Protein AF-A0A8K0R605-F1 (afdb_monomer)

Radius of gyration: 20.71 Å; Cα contacts (8 Å, |Δi|>4): 238; chains: 1; bounding box: 46×53×64 Å

Sequence (277 aa):
MHSSQLKALRRLRIPSRRRRLRQALEADDASLTWTNADVQKLMRDFNKIFLFGAIMKTEFYWSTEMDTVHRDSSPLSDSSSDGSQSSCASVMLACSGISRRSTRGDFHRIDMRPSEVSTDFAVGEGEQLGIARAKDRLGTILHEMIHCFIRQHVCRECDVRTMPDGIIMQQGRGFQMIAMASEDISKELLGLKVHVGRIVGIYADLGMRTDRHAGPSVHDMEMYGFLDPLENRPAWRRDGILGNHSFLERIESEEPEDVSMIDDDSEVDDDQWEDIC

Solvent-accessible surface area (backbone atoms only — not comparable to full-atom values): 16752 Å² total; per-residue (Å²): 132,57,71,68,30,54,52,34,50,55,56,52,60,37,66,69,52,42,49,52,52,46,55,29,40,29,38,76,44,23,58,83,68,39,51,48,68,54,47,41,52,49,49,54,35,45,29,25,63,77,49,73,49,67,68,84,49,71,47,54,37,62,47,83,66,84,67,71,72,78,73,78,72,67,85,74,76,91,73,94,74,83,96,70,84,61,72,72,56,55,56,53,51,63,59,70,68,22,65,60,83,52,85,81,61,91,45,45,45,37,46,41,63,42,62,72,64,73,77,83,64,70,73,52,95,87,56,55,68,37,59,55,36,29,28,43,55,52,9,51,52,51,37,54,49,50,50,52,39,49,70,73,69,53,52,79,90,71,52,62,47,51,45,99,84,62,53,58,69,82,54,50,72,72,47,45,55,53,41,53,54,46,28,55,49,32,29,74,63,70,71,42,78,36,58,50,50,60,69,61,36,52,52,49,59,61,70,70,47,84,56,92,79,70,69,78,50,72,67,50,38,45,74,72,49,74,67,44,56,92,88,62,49,55,65,48,64,72,53,34,86,58,47,43,70,62,55,63,49,45,62,63,66,53,64,75,74,82,65,88,76,70,88,56,86,62,75,71,68,83,70,78,63,82,82,77,128

Secondary structure (DSSP, 8-state):
--HHHHHHHHHHH-HHHHHHHHHHHHSSSGGGT--HHHHHHHHHHHHHHHHTT---SEEEEE------------------------THHHHHHHHHTS-----SSSPEEEEE-SS---TTS---TT--HHHHHHHHHHHHHHHHHHHHHHHHHS-SSS-----TT-----S-HHHHHHHHHHHHHHHHHHS-----SHHHHHHHHHHS-S-TT-PPPHHHHHHTTSSS-TTT--HHHHS-TT--HHHHHHHHHS-----TT----S---TTTTTT--

pLDDT: mean 71.54, std 19.57, range [30.97, 96.31]

Mean predicted aligned error: 11.43 Å

Structure (mmCIF, N/CA/C/O backbone):
data_AF-A0A8K0R605-F1
#
_entry.id   AF-A0A8K0R605-F1
#
loop_
_atom_site.group_PDB
_atom_site.id
_atom_site.type_symbol
_atom_site.label_atom_id
_atom_site.label_alt_id
_atom_site.label_comp_id
_atom_site.label_asym_id
_atom_site.label_entity_id
_atom_site.label_seq_id
_atom_site.pdbx_PDB_ins_code
_atom_site.Cartn_x
_atom_site.Cartn_y
_atom_site.Cartn_z
_atom_site.occupancy
_atom_site.B_iso_or_equiv
_atom_site.auth_seq_id
_atom_site.auth_comp_id
_atom_site.auth_asym_id
_atom_site.auth_atom_id
_atom_site.pdbx_PDB_model_num
ATOM 1 N N . MET A 1 1 ? 12.409 -16.210 9.080 1.00 74.31 1 MET A N 1
ATOM 2 C CA . MET A 1 1 ? 11.849 -14.842 9.009 1.00 74.31 1 MET A CA 1
ATOM 3 C C . MET A 1 1 ? 12.555 -13.988 10.049 1.00 74.31 1 MET A C 1
ATOM 5 O O . MET A 1 1 ? 12.839 -14.514 11.119 1.00 74.31 1 MET A O 1
ATOM 9 N N . HIS A 1 2 ? 12.902 -12.734 9.750 1.00 90.25 2 HIS A N 1
ATOM 10 C CA . HIS A 1 2 ? 13.647 -11.910 10.711 1.00 90.25 2 HIS A CA 1
ATOM 11 C C . HIS A 1 2 ? 12.759 -11.548 11.918 1.00 90.25 2 HIS A C 1
ATOM 13 O O . HIS A 1 2 ? 11.547 -11.366 11.769 1.00 90.25 2 HIS A O 1
ATOM 19 N N . SER A 1 3 ? 13.341 -11.423 13.116 1.00 90.69 3 SER A N 1
ATOM 20 C CA . SER A 1 3 ? 12.593 -11.154 14.360 1.00 90.69 3 SER A CA 1
ATOM 21 C C . SER A 1 3 ? 11.752 -9.872 14.275 1.00 90.69 3 SER A C 1
ATOM 23 O O . SER A 1 3 ? 10.624 -9.818 14.767 1.00 90.69 3 SER A O 1
ATOM 25 N N . SER A 1 4 ? 12.252 -8.849 13.577 1.00 91.50 4 SER A N 1
ATOM 26 C CA . SER A 1 4 ? 11.527 -7.597 13.327 1.00 91.50 4 SER A CA 1
ATOM 27 C C . SER A 1 4 ? 10.271 -7.780 12.462 1.00 91.50 4 SER A C 1
ATOM 29 O O . SER A 1 4 ? 9.269 -7.107 12.712 1.00 91.50 4 SER A O 1
ATOM 31 N N . GLN A 1 5 ? 10.297 -8.698 11.489 1.00 92.19 5 GLN A N 1
ATOM 32 C CA . GLN A 1 5 ? 9.150 -9.016 10.632 1.00 92.19 5 GLN A CA 1
ATOM 33 C C . GLN A 1 5 ? 8.089 -9.794 11.411 1.00 92.19 5 GLN A C 1
ATOM 35 O O . GLN A 1 5 ? 6.916 -9.445 11.343 1.00 92.19 5 GLN A O 1
ATOM 40 N N . LEU A 1 6 ? 8.503 -10.781 12.219 1.00 90.00 6 LEU A N 1
ATOM 41 C CA . LEU A 1 6 ? 7.614 -11.503 13.141 1.00 90.00 6 LEU A CA 1
ATOM 42 C C . LEU A 1 6 ? 6.882 -10.537 14.077 1.00 90.00 6 LEU A C 1
ATOM 44 O O . LEU A 1 6 ? 5.662 -10.609 14.205 1.00 90.00 6 LEU A O 1
ATOM 48 N N . LYS A 1 7 ? 7.607 -9.589 14.684 1.00 92.56 7 LYS A N 1
ATOM 49 C CA . LYS A 1 7 ? 7.011 -8.557 15.545 1.00 92.56 7 LYS A CA 1
ATOM 50 C C . LYS A 1 7 ? 6.001 -7.689 14.784 1.00 92.56 7 LYS A C 1
ATOM 52 O O . LYS A 1 7 ? 4.915 -7.439 15.302 1.00 92.56 7 LYS A O 1
ATOM 57 N N . ALA A 1 8 ? 6.328 -7.247 13.567 1.00 92.75 8 ALA A N 1
ATOM 58 C CA . ALA A 1 8 ? 5.416 -6.453 12.738 1.00 92.75 8 ALA A CA 1
ATOM 59 C C . ALA A 1 8 ? 4.151 -7.239 12.346 1.00 92.75 8 ALA A C 1
ATOM 61 O O . ALA A 1 8 ? 3.042 -6.723 12.495 1.00 92.75 8 ALA A O 1
ATOM 62 N N . LEU A 1 9 ? 4.299 -8.502 11.932 1.00 92.31 9 LEU A N 1
ATOM 63 C CA . LEU A 1 9 ? 3.174 -9.388 11.626 1.00 92.31 9 LEU A CA 1
ATOM 64 C C . LEU A 1 9 ? 2.284 -9.602 12.847 1.00 92.31 9 LEU A C 1
ATOM 66 O O . LEU A 1 9 ? 1.079 -9.395 12.752 1.00 92.31 9 LEU A O 1
ATOM 70 N N . ARG A 1 10 ? 2.856 -9.956 14.005 1.00 90.81 10 ARG A N 1
ATOM 71 C CA . ARG A 1 10 ? 2.089 -10.152 15.247 1.00 90.81 10 ARG A CA 1
ATOM 72 C C . ARG A 1 10 ? 1.268 -8.910 15.584 1.00 90.81 10 ARG A C 1
ATOM 74 O O . ARG A 1 10 ? 0.067 -9.029 15.797 1.00 90.81 10 ARG A O 1
ATOM 81 N N . ARG A 1 11 ? 1.874 -7.716 15.520 1.00 90.94 11 ARG A N 1
ATOM 82 C CA . ARG A 1 11 ? 1.172 -6.439 15.737 1.00 90.94 11 ARG A CA 1
ATOM 83 C C . ARG A 1 11 ? 0.002 -6.236 14.777 1.00 90.94 11 ARG A C 1
ATOM 85 O O . ARG A 1 11 ? -1.078 -5.853 15.218 1.00 90.94 11 ARG A O 1
ATOM 92 N N . LEU A 1 12 ? 0.198 -6.493 13.484 1.00 90.38 12 LEU A N 1
ATOM 93 C CA . LEU A 1 12 ? -0.860 -6.348 12.481 1.00 90.38 12 LEU A CA 1
ATOM 94 C C . LEU A 1 12 ? -1.918 -7.449 12.538 1.00 90.38 12 LEU A C 1
ATOM 96 O O . LEU A 1 12 ? -2.993 -7.253 11.987 1.00 90.38 12 LEU A O 1
ATOM 100 N N . ARG A 1 13 ? -1.670 -8.570 13.221 1.00 89.12 13 ARG A N 1
ATOM 101 C CA . ARG A 1 13 ? -2.669 -9.628 13.430 1.00 89.12 13 ARG A CA 1
ATOM 102 C C . ARG A 1 13 ? -3.594 -9.369 14.618 1.00 89.12 13 ARG A C 1
ATOM 104 O O . ARG A 1 13 ? -4.671 -9.959 14.652 1.00 89.12 13 ARG A O 1
ATOM 111 N N . ILE A 1 14 ? -3.233 -8.472 15.541 1.00 90.25 14 ILE A N 1
ATOM 112 C CA . ILE A 1 14 ? -4.072 -8.126 16.699 1.00 90.25 14 ILE A CA 1
ATOM 113 C C . ILE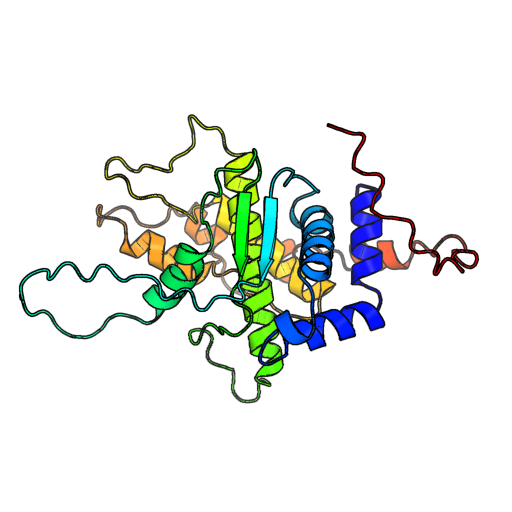 A 1 14 ? -5.449 -7.630 16.203 1.00 90.25 14 ILE A C 1
ATOM 115 O O . ILE A 1 14 ? -5.509 -6.607 15.508 1.00 90.25 14 ILE A O 1
ATOM 119 N N . PRO A 1 15 ? -6.569 -8.297 16.558 1.00 90.12 15 PRO A N 1
ATOM 120 C CA . PRO A 1 15 ? -7.887 -7.974 16.007 1.00 90.12 15 PRO A CA 1
ATOM 121 C C . PRO A 1 15 ? -8.336 -6.527 16.246 1.00 90.12 15 PRO A C 1
ATOM 123 O O . PRO A 1 15 ? -8.897 -5.900 15.346 1.00 90.12 15 PRO A O 1
ATOM 126 N N . SER A 1 16 ? -8.063 -5.971 17.431 1.00 90.56 16 SER A N 1
ATOM 127 C CA . SER A 1 16 ? -8.391 -4.578 17.765 1.00 90.56 16 SER A CA 1
ATOM 128 C C . SER A 1 16 ? -7.629 -3.589 16.880 1.00 90.56 16 SER A C 1
ATOM 130 O O . SER A 1 16 ? -8.221 -2.647 16.351 1.00 90.56 16 SER A O 1
ATOM 132 N N . ARG A 1 17 ? -6.340 -3.843 16.633 1.00 90.62 17 ARG A N 1
ATOM 133 C CA . ARG A 1 17 ? -5.507 -3.008 15.764 1.00 90.62 17 ARG A CA 1
ATOM 134 C C . ARG A 1 17 ? -5.931 -3.098 14.302 1.00 90.62 17 ARG A C 1
ATOM 136 O O . ARG A 1 17 ? -6.026 -2.063 13.650 1.00 90.62 17 ARG A O 1
ATOM 143 N N . ARG A 1 18 ? -6.264 -4.296 13.803 1.00 91.19 18 ARG A N 1
ATOM 144 C CA . ARG A 1 18 ? -6.840 -4.472 12.455 1.00 91.19 18 ARG A CA 1
ATOM 145 C C . ARG A 1 18 ? -8.141 -3.708 12.290 1.00 91.19 18 ARG A C 1
ATOM 147 O O . ARG A 1 18 ? -8.331 -3.046 11.276 1.00 91.19 18 ARG A O 1
ATOM 154 N N . ARG A 1 19 ? -9.024 -3.781 13.289 1.00 91.12 19 ARG A N 1
ATOM 155 C CA . ARG A 1 19 ? -10.291 -3.046 13.283 1.00 91.12 19 ARG A CA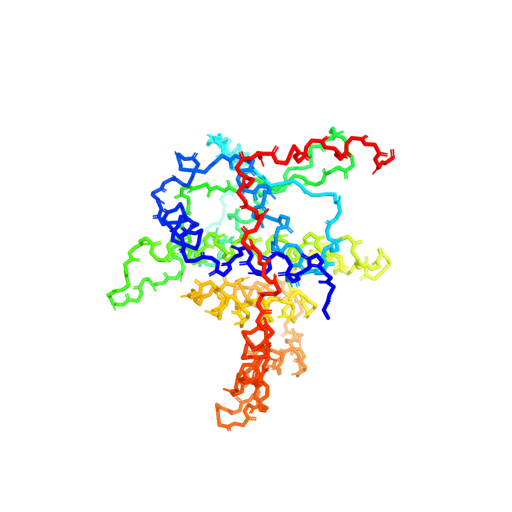 1
ATOM 156 C C . ARG A 1 19 ? -10.054 -1.537 13.240 1.00 91.12 19 ARG A C 1
ATOM 158 O O . ARG A 1 19 ? -10.669 -0.881 12.411 1.00 91.12 19 ARG A O 1
ATOM 165 N N . ARG A 1 20 ? -9.142 -1.008 14.064 1.00 91.81 20 ARG A N 1
ATOM 166 C CA . ARG A 1 20 ? -8.799 0.425 14.083 1.00 91.81 20 ARG A CA 1
ATOM 167 C C . ARG A 1 20 ? -8.171 0.889 12.765 1.00 91.81 20 ARG A C 1
ATOM 169 O O . ARG A 1 20 ? -8.586 1.913 12.239 1.00 91.81 20 ARG A O 1
ATOM 176 N N . LEU A 1 21 ? -7.220 0.124 12.218 1.00 92.38 21 LEU A N 1
ATOM 177 C CA . LEU A 1 21 ? -6.634 0.375 10.895 1.00 92.38 21 LEU A CA 1
ATOM 178 C C . LEU A 1 21 ? -7.725 0.442 9.826 1.00 92.38 21 LEU A C 1
ATOM 180 O O . LEU A 1 21 ? -7.786 1.393 9.057 1.00 92.38 21 LEU A O 1
ATOM 184 N N . ARG A 1 22 ? -8.608 -0.559 9.803 1.00 92.06 22 ARG A N 1
ATOM 185 C CA . ARG A 1 22 ? -9.705 -0.625 8.844 1.00 92.06 22 ARG A CA 1
ATOM 186 C C . ARG A 1 22 ? -10.639 0.574 8.986 1.00 92.06 22 ARG A C 1
ATOM 188 O O . ARG A 1 22 ? -10.848 1.261 8.005 1.00 92.06 22 ARG A O 1
ATOM 195 N N . GLN A 1 23 ? -11.117 0.882 10.189 1.00 91.88 23 GLN A N 1
ATOM 196 C CA . GLN A 1 23 ? -11.988 2.039 10.428 1.00 91.88 23 GLN A CA 1
ATOM 197 C C . GLN A 1 23 ? -11.358 3.357 9.960 1.00 91.88 23 GLN A C 1
ATOM 199 O O . GLN A 1 23 ? -12.038 4.162 9.330 1.00 91.88 23 GLN A O 1
ATOM 204 N N . ALA A 1 24 ? -10.061 3.555 10.213 1.00 91.25 24 ALA A N 1
ATOM 205 C CA . ALA A 1 24 ? -9.351 4.744 9.753 1.00 91.25 24 ALA A CA 1
ATOM 206 C C . ALA A 1 24 ? -9.269 4.815 8.220 1.00 91.25 24 ALA A C 1
ATOM 208 O O . ALA A 1 24 ? -9.543 5.847 7.613 1.00 91.25 24 ALA A O 1
ATOM 209 N N . LEU A 1 25 ? -8.954 3.688 7.579 1.00 91.69 25 LEU A N 1
ATOM 210 C CA . LEU A 1 25 ? -8.902 3.582 6.124 1.00 91.69 25 LEU A CA 1
ATOM 211 C C . LEU A 1 25 ? -10.287 3.609 5.452 1.00 91.69 25 LEU A C 1
ATOM 213 O O . LEU A 1 25 ? -10.353 3.880 4.258 1.00 91.69 25 LEU A O 1
ATOM 217 N N . GLU A 1 26 ? -11.377 3.346 6.173 1.00 93.06 26 GLU A N 1
ATOM 218 C CA . GLU A 1 26 ? -12.758 3.415 5.667 1.00 93.06 26 GLU A CA 1
ATOM 219 C C . GLU A 1 26 ? -13.366 4.830 5.773 1.00 93.06 26 GLU A C 1
ATOM 221 O O . GLU A 1 26 ? -14.334 5.131 5.067 1.00 93.06 26 GLU A O 1
ATOM 226 N N . ALA A 1 27 ? -12.800 5.703 6.619 1.00 91.81 27 ALA A N 1
ATOM 227 C CA . ALA A 1 27 ? -13.302 7.056 6.880 1.00 91.81 27 ALA A CA 1
ATOM 228 C C . ALA A 1 27 ? -13.424 7.904 5.599 1.00 91.81 27 ALA A C 1
ATOM 230 O O . ALA A 1 27 ? -12.691 7.691 4.635 1.00 91.81 27 ALA A O 1
ATOM 231 N N . ASP A 1 28 ? -14.322 8.891 5.561 1.00 90.31 28 ASP A N 1
ATOM 232 C CA . ASP A 1 28 ? -14.402 9.816 4.415 1.00 90.31 28 ASP A CA 1
ATOM 233 C C . ASP A 1 28 ? -13.070 10.554 4.208 1.00 90.31 28 ASP A C 1
ATOM 235 O O . ASP A 1 28 ? -12.568 10.628 3.090 1.00 90.31 28 ASP A O 1
ATOM 239 N N . ASP A 1 29 ? -12.449 10.982 5.306 1.00 89.88 29 ASP A N 1
ATOM 240 C CA . ASP A 1 29 ? -11.119 11.577 5.348 1.00 89.88 29 ASP A CA 1
ATOM 241 C C . ASP A 1 29 ? -10.271 10.832 6.387 1.00 89.88 29 ASP A C 1
ATOM 243 O O . ASP A 1 29 ? -10.523 10.901 7.594 1.00 89.88 29 ASP A O 1
ATOM 247 N N . ALA A 1 30 ? -9.271 10.086 5.911 1.00 88.88 30 ALA A N 1
ATOM 248 C CA . ALA A 1 30 ? -8.403 9.298 6.780 1.00 88.88 30 ALA A CA 1
ATOM 249 C C . ALA A 1 30 ? -7.583 10.173 7.749 1.00 88.88 30 ALA A C 1
ATOM 251 O O . ALA A 1 30 ? -7.309 9.735 8.868 1.00 88.88 30 ALA A O 1
ATOM 252 N N . SER A 1 31 ? -7.255 11.416 7.374 1.00 89.31 31 SER A N 1
ATOM 253 C CA . SER A 1 31 ? -6.426 12.318 8.187 1.00 89.31 31 SER A CA 1
ATOM 254 C C . SER A 1 31 ? -7.120 12.781 9.471 1.00 89.31 31 SER A C 1
ATOM 256 O O . SER A 1 31 ? -6.457 13.095 10.457 1.00 89.31 31 SER A O 1
ATOM 258 N N . LEU A 1 32 ? -8.458 12.745 9.502 1.00 89.06 32 LEU A N 1
ATOM 259 C CA . LEU A 1 32 ? -9.246 13.056 10.698 1.00 89.06 32 LEU A CA 1
ATOM 260 C C . LEU A 1 32 ? -9.179 11.953 11.757 1.00 89.06 32 LEU A C 1
ATOM 262 O O . LEU A 1 32 ? -9.450 12.196 12.931 1.00 89.06 32 LEU A O 1
ATOM 266 N N . THR A 1 33 ? -8.858 10.728 11.342 1.00 89.56 33 THR A N 1
ATOM 267 C CA . THR A 1 33 ? -8.826 9.559 12.232 1.00 89.56 33 THR A CA 1
ATOM 268 C C . THR A 1 33 ? -7.413 9.089 12.540 1.00 89.56 33 THR A C 1
ATOM 270 O O . THR A 1 33 ? -7.196 8.468 13.581 1.00 89.56 33 THR A O 1
ATOM 273 N N . TRP A 1 34 ? -6.463 9.384 11.652 1.00 91.44 34 TRP A N 1
ATOM 274 C CA . TRP A 1 34 ? -5.082 8.931 11.708 1.00 91.44 34 TRP A CA 1
ATOM 275 C C . TRP A 1 34 ? -4.114 10.078 11.475 1.00 91.44 34 TRP A C 1
ATOM 277 O O . TRP A 1 34 ? -4.141 10.748 10.444 1.00 91.44 34 TRP A O 1
ATOM 287 N N . THR A 1 35 ? -3.196 10.238 12.418 1.00 91.88 35 THR A N 1
ATOM 288 C CA . THR A 1 35 ? -2.135 11.236 12.339 1.00 91.88 35 THR A CA 1
ATOM 289 C C . THR A 1 35 ? -1.039 10.806 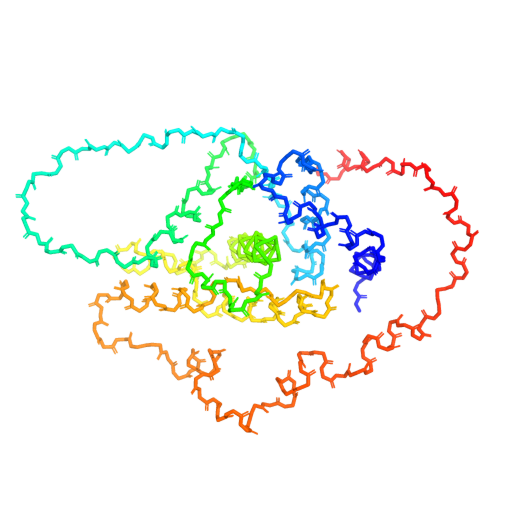11.359 1.00 91.88 35 THR A C 1
ATOM 291 O O . THR A 1 35 ? -0.926 9.635 10.987 1.00 91.88 35 THR A O 1
ATOM 294 N N . ASN A 1 36 ? -0.157 11.737 10.985 1.00 90.44 36 ASN A N 1
ATOM 295 C CA . ASN A 1 36 ? 1.053 11.393 10.231 1.00 90.44 36 ASN A CA 1
ATOM 296 C C . ASN A 1 36 ? 1.941 10.394 10.994 1.00 90.44 36 ASN A C 1
ATOM 298 O O . ASN A 1 36 ? 2.546 9.524 10.378 1.00 90.44 36 ASN A O 1
ATOM 302 N N . ALA A 1 37 ? 1.975 10.448 12.330 1.00 92.19 37 ALA A N 1
ATOM 303 C CA . ALA A 1 37 ? 2.711 9.474 13.135 1.00 92.19 37 ALA A CA 1
ATOM 304 C C . ALA A 1 37 ? 2.132 8.051 12.995 1.00 92.19 37 ALA A C 1
ATOM 306 O O . ALA A 1 37 ? 2.890 7.088 12.841 1.00 92.19 37 ALA A O 1
ATOM 307 N N . ASP A 1 38 ? 0.800 7.916 12.972 1.00 91.88 38 ASP A N 1
ATOM 308 C CA . ASP A 1 38 ? 0.122 6.631 12.749 1.00 91.88 38 ASP A CA 1
ATOM 309 C C . ASP A 1 38 ? 0.455 6.053 11.368 1.00 91.88 38 ASP A C 1
ATOM 311 O O . ASP A 1 38 ? 0.785 4.868 11.253 1.00 91.88 38 ASP A O 1
ATOM 315 N N . VAL A 1 39 ? 0.435 6.901 10.331 1.00 91.50 39 VAL A N 1
ATOM 316 C CA . VAL A 1 39 ? 0.851 6.525 8.974 1.00 91.50 39 VAL A CA 1
ATOM 317 C C . VAL A 1 39 ? 2.278 6.012 8.995 1.00 91.50 39 VAL A C 1
ATOM 319 O O . VAL A 1 39 ? 2.519 4.877 8.600 1.00 91.50 39 VAL A O 1
ATOM 322 N N . GLN A 1 40 ? 3.223 6.788 9.520 1.00 93.00 40 GLN A N 1
ATOM 323 C CA . GLN A 1 40 ? 4.634 6.403 9.568 1.00 93.00 40 GLN A CA 1
ATOM 324 C C . GLN A 1 40 ? 4.837 5.064 10.285 1.00 93.00 40 GLN A C 1
ATOM 326 O O . GLN A 1 40 ? 5.600 4.212 9.826 1.00 93.00 40 GLN A O 1
ATOM 331 N N . LYS A 1 41 ? 4.103 4.823 11.377 1.00 93.69 41 LYS A N 1
ATOM 332 C CA . LYS A 1 41 ? 4.124 3.541 12.089 1.00 93.69 41 LYS A CA 1
ATOM 333 C C . LYS A 1 41 ? 3.602 2.393 11.224 1.00 93.69 41 LYS A C 1
ATOM 335 O O . LYS A 1 41 ? 4.235 1.335 11.191 1.00 93.69 41 LYS A O 1
ATOM 340 N N . LEU A 1 42 ? 2.498 2.593 10.497 1.00 93.31 42 LEU A N 1
ATOM 341 C CA . LEU A 1 42 ? 1.993 1.613 9.531 1.00 93.31 42 LEU A CA 1
ATOM 342 C C . LEU A 1 42 ? 3.031 1.328 8.441 1.00 93.31 42 LEU A C 1
ATOM 344 O O . LEU A 1 42 ? 3.316 0.165 8.163 1.00 93.31 42 LEU A O 1
ATOM 348 N N . MET A 1 43 ? 3.637 2.370 7.876 1.00 94.62 43 MET A N 1
ATOM 349 C CA . MET A 1 43 ? 4.638 2.253 6.818 1.00 94.62 43 MET A CA 1
ATOM 350 C C . MET A 1 43 ? 5.871 1.483 7.277 1.00 94.62 43 MET A C 1
ATOM 352 O O . MET A 1 43 ? 6.378 0.640 6.541 1.00 94.62 43 MET A O 1
ATOM 356 N N . ARG A 1 44 ? 6.328 1.697 8.515 1.00 94.62 44 ARG A N 1
ATOM 357 C CA . ARG A 1 44 ? 7.414 0.904 9.110 1.00 94.62 44 ARG A CA 1
ATOM 358 C C . ARG A 1 44 ? 7.038 -0.571 9.238 1.00 94.62 44 ARG A C 1
ATOM 360 O O . ARG A 1 44 ? 7.869 -1.435 8.951 1.00 94.62 44 ARG A O 1
ATOM 367 N N . ASP A 1 45 ? 5.812 -0.870 9.664 1.00 95.06 45 ASP A N 1
ATOM 368 C CA . ASP A 1 45 ? 5.327 -2.250 9.767 1.00 95.06 45 ASP A CA 1
ATOM 369 C C . ASP A 1 45 ? 5.210 -2.901 8.378 1.00 95.06 45 ASP A C 1
ATOM 371 O O . ASP A 1 45 ? 5.704 -4.011 8.178 1.00 95.06 45 ASP A O 1
ATOM 375 N N . PHE A 1 46 ? 4.662 -2.195 7.390 1.00 95.88 46 PHE A N 1
ATOM 376 C CA . PHE A 1 46 ? 4.567 -2.681 6.014 1.00 95.88 46 PHE A CA 1
ATOM 377 C C . PHE A 1 46 ? 5.929 -2.860 5.359 1.00 95.88 46 PHE A C 1
ATOM 379 O O . PHE A 1 46 ? 6.158 -3.876 4.712 1.00 95.88 46 PHE A O 1
ATOM 386 N N . ASN A 1 47 ? 6.865 -1.938 5.573 1.00 96.31 47 ASN A N 1
ATOM 387 C CA . ASN A 1 47 ? 8.213 -2.048 5.032 1.00 96.31 47 ASN A CA 1
ATOM 388 C C . ASN A 1 47 ? 8.878 -3.324 5.556 1.00 96.31 47 ASN A C 1
ATOM 390 O O . ASN A 1 47 ? 9.422 -4.095 4.776 1.00 96.31 47 ASN A O 1
ATOM 394 N N . LYS A 1 48 ? 8.751 -3.616 6.858 1.00 95.56 48 LYS A N 1
ATOM 395 C CA . LYS A 1 48 ? 9.245 -4.871 7.448 1.00 95.56 48 LYS A CA 1
ATOM 396 C C . LYS A 1 48 ? 8.591 -6.095 6.802 1.00 95.56 48 LYS A C 1
ATOM 398 O O . LYS A 1 48 ? 9.287 -7.055 6.486 1.00 95.56 48 LYS A O 1
ATOM 403 N N . ILE A 1 49 ? 7.277 -6.077 6.608 1.00 94.44 49 ILE A N 1
ATOM 404 C CA . ILE A 1 49 ? 6.522 -7.252 6.154 1.00 94.44 49 ILE A CA 1
ATOM 405 C C . ILE A 1 49 ? 6.693 -7.506 4.660 1.00 94.44 49 ILE A C 1
ATOM 407 O O . ILE A 1 49 ? 7.106 -8.594 4.274 1.00 94.44 49 ILE A O 1
ATOM 411 N N . PHE A 1 50 ? 6.387 -6.510 3.836 1.00 94.50 50 PHE A N 1
ATOM 412 C CA . PHE A 1 50 ? 6.315 -6.650 2.384 1.00 94.50 50 PHE A CA 1
ATOM 413 C C . PHE A 1 50 ? 7.675 -6.462 1.712 1.00 94.50 50 PHE A C 1
ATOM 415 O O . PHE A 1 50 ? 7.922 -7.037 0.658 1.00 94.50 50 PHE A O 1
ATOM 422 N N . LEU A 1 51 ? 8.561 -5.664 2.315 1.00 95.69 51 LEU A N 1
ATOM 423 C CA . LEU A 1 51 ? 9.805 -5.204 1.689 1.00 95.69 51 LEU A CA 1
ATOM 424 C C . LEU A 1 51 ? 11.034 -5.452 2.571 1.00 95.69 51 LEU A C 1
ATOM 426 O O . LEU A 1 51 ? 12.078 -4.841 2.373 1.00 95.69 51 LEU A O 1
ATOM 430 N N . PHE A 1 52 ? 10.918 -6.348 3.555 1.00 95.38 52 PHE A N 1
ATOM 431 C CA . PHE A 1 52 ? 12.020 -6.803 4.411 1.00 95.38 52 PHE A CA 1
ATOM 432 C C . PHE A 1 52 ? 12.773 -5.682 5.155 1.00 95.38 52 PHE A C 1
ATOM 434 O O . PHE A 1 52 ? 13.913 -5.866 5.570 1.00 95.38 52 PHE A O 1
ATOM 441 N N . GLY A 1 53 ? 12.135 -4.527 5.360 1.00 95.00 53 GLY A N 1
ATOM 442 C CA . GLY A 1 53 ? 12.741 -3.356 5.995 1.00 95.00 53 GLY A CA 1
ATOM 443 C C . GLY A 1 53 ? 13.692 -2.580 5.082 1.00 95.00 53 GLY A C 1
ATOM 444 O O . GLY A 1 53 ? 14.461 -1.763 5.574 1.00 95.00 53 GLY A O 1
ATOM 445 N N . ALA A 1 54 ? 13.664 -2.828 3.773 1.00 94.75 54 ALA A N 1
ATOM 446 C CA . ALA A 1 54 ? 14.657 -2.311 2.842 1.00 94.75 54 ALA A CA 1
ATOM 447 C C . ALA A 1 54 ? 14.486 -0.818 2.500 1.00 94.75 54 ALA A C 1
ATOM 449 O O . ALA A 1 54 ? 15.425 -0.205 1.996 1.00 94.75 54 ALA A O 1
ATOM 450 N N . ILE A 1 55 ? 13.326 -0.207 2.759 1.00 91.94 55 ILE A N 1
ATOM 451 C CA . ILE A 1 55 ? 13.148 1.245 2.590 1.00 91.94 55 ILE A CA 1
ATOM 452 C C . ILE A 1 55 ? 13.749 1.966 3.805 1.00 91.94 55 ILE A C 1
ATOM 454 O O . ILE A 1 55 ? 13.232 1.808 4.909 1.00 91.94 55 ILE A O 1
ATOM 458 N N . MET A 1 56 ? 14.807 2.766 3.619 1.00 82.50 56 MET A N 1
ATOM 459 C CA . MET A 1 56 ? 15.522 3.410 4.744 1.00 82.50 56 MET A CA 1
ATOM 460 C C . MET A 1 56 ? 15.397 4.939 4.804 1.00 82.50 56 MET A C 1
ATOM 462 O O . MET A 1 56 ? 15.707 5.532 5.830 1.00 82.50 56 MET A O 1
ATOM 466 N N . LYS A 1 57 ? 14.938 5.598 3.733 1.00 85.56 57 LYS A N 1
ATOM 467 C CA . LYS A 1 57 ? 14.916 7.071 3.632 1.00 85.56 57 LYS A CA 1
ATOM 468 C C . LYS A 1 57 ? 13.623 7.579 3.009 1.00 85.56 57 LYS A C 1
ATOM 470 O O . LYS A 1 57 ? 13.624 8.199 1.943 1.00 85.56 57 LYS A O 1
ATOM 475 N N . THR A 1 58 ? 12.490 7.230 3.604 1.00 89.12 58 THR A N 1
ATOM 476 C CA . THR A 1 58 ? 11.188 7.618 3.057 1.00 89.12 58 THR A CA 1
ATOM 477 C C . THR A 1 58 ? 10.194 7.916 4.154 1.00 89.12 58 THR A C 1
ATOM 479 O O . THR A 1 58 ? 10.034 7.127 5.080 1.00 89.12 58 THR A O 1
ATOM 482 N N . GLU A 1 59 ? 9.504 9.033 3.993 1.00 91.19 59 GLU A N 1
ATOM 483 C CA . GLU A 1 59 ? 8.476 9.512 4.893 1.00 91.19 59 GLU A CA 1
ATOM 484 C C . GLU A 1 59 ? 7.153 9.650 4.139 1.00 91.19 59 GLU A C 1
ATOM 486 O O . GLU A 1 59 ? 7.116 10.130 3.006 1.00 91.19 59 GLU A O 1
ATOM 491 N N . PHE A 1 60 ? 6.067 9.241 4.785 1.00 89.94 60 PHE A N 1
ATOM 492 C CA . PHE A 1 60 ? 4.713 9.277 4.256 1.00 89.94 60 PHE A CA 1
ATOM 493 C C . PHE A 1 60 ? 3.845 10.210 5.096 1.00 89.94 60 PHE A C 1
ATOM 495 O O . PHE A 1 60 ? 3.832 10.125 6.326 1.00 89.94 60 PHE A O 1
ATOM 502 N N . TYR A 1 61 ? 3.094 11.073 4.425 1.00 90.38 61 TYR A N 1
ATOM 503 C CA . TYR A 1 61 ? 2.240 12.069 5.061 1.00 90.38 61 TYR A CA 1
ATOM 504 C C . TYR A 1 61 ? 0.852 12.057 4.440 1.00 90.38 61 TYR A C 1
ATOM 506 O O . TYR A 1 61 ? 0.702 11.797 3.248 1.00 90.38 61 TYR A O 1
ATOM 514 N N . TRP A 1 62 ? -0.160 12.393 5.232 1.00 88.88 62 TRP A N 1
ATOM 515 C CA . TRP A 1 62 ? -1.417 12.879 4.688 1.00 88.88 62 TRP A CA 1
ATOM 516 C C . TRP A 1 62 ? -1.226 14.316 4.213 1.00 88.88 62 TRP A C 1
ATOM 518 O O . TRP A 1 62 ? -0.808 15.190 4.974 1.00 88.88 62 TRP A O 1
ATOM 528 N N . SER A 1 63 ? -1.540 14.562 2.948 1.00 86.25 63 SER A N 1
ATOM 529 C CA . SER A 1 63 ? -1.604 15.907 2.397 1.00 86.25 63 SER A CA 1
ATOM 530 C C . SER A 1 63 ? -2.873 16.590 2.908 1.00 86.25 63 SER A C 1
ATOM 532 O O . SER A 1 63 ? -3.981 16.149 2.606 1.00 86.25 63 SER A O 1
ATOM 534 N N . THR A 1 64 ? -2.714 17.638 3.718 1.00 76.00 64 THR A N 1
ATOM 535 C CA . THR A 1 64 ? -3.821 18.470 4.227 1.00 76.00 64 THR A CA 1
ATOM 536 C C . THR A 1 64 ? -4.152 19.630 3.297 1.00 76.00 64 THR A C 1
ATOM 538 O O . THR A 1 64 ? -5.228 20.217 3.380 1.00 76.00 64 THR A O 1
ATOM 541 N N . GLU A 1 65 ? -3.218 19.988 2.424 1.00 70.19 65 GLU A N 1
ATOM 542 C CA . GLU A 1 65 ? -3.415 21.041 1.447 1.00 70.19 65 GLU A CA 1
ATOM 543 C C . GLU A 1 65 ? -4.088 20.427 0.220 1.00 70.19 65 GLU A C 1
ATOM 545 O O . GLU A 1 65 ? -3.499 19.619 -0.500 1.00 70.19 65 GLU A O 1
ATOM 550 N N . MET A 1 66 ? -5.307 20.888 -0.086 1.00 56.28 66 MET A N 1
ATOM 551 C CA . MET A 1 66 ? -5.721 21.013 -1.483 1.00 56.28 66 MET A CA 1
ATOM 552 C C . MET A 1 66 ? -4.858 22.102 -2.107 1.00 56.28 66 MET A C 1
ATOM 554 O O . MET A 1 66 ? -5.360 23.161 -2.477 1.00 56.28 66 MET A O 1
ATOM 558 N N . ASP A 1 67 ? -3.548 21.866 -2.154 1.00 50.50 67 ASP A N 1
ATOM 559 C CA . ASP A 1 67 ? -2.635 22.646 -2.948 1.00 50.50 67 ASP A CA 1
ATOM 560 C C . ASP A 1 67 ? -3.225 22.546 -4.335 1.00 50.50 67 ASP A C 1
ATOM 562 O O . ASP A 1 67 ? -3.161 21.496 -4.985 1.00 50.50 67 ASP A O 1
ATOM 566 N N . THR A 1 68 ? -3.920 23.614 -4.721 1.00 48.25 68 THR A N 1
ATOM 567 C CA . THR A 1 68 ? -4.369 23.859 -6.068 1.00 48.25 68 THR A CA 1
ATOM 568 C C . THR A 1 68 ? -3.119 23.650 -6.876 1.00 48.25 68 THR A C 1
ATOM 570 O O . THR A 1 68 ? -2.235 24.506 -6.875 1.00 48.25 68 THR A O 1
ATOM 573 N N . VAL A 1 69 ? -2.984 22.458 -7.463 1.00 48.69 69 VAL A N 1
ATOM 574 C CA . VAL A 1 69 ? -1.968 22.193 -8.458 1.00 48.69 69 VAL A CA 1
ATOM 575 C C . VAL A 1 69 ? -2.201 23.340 -9.408 1.00 48.69 69 VAL A C 1
ATOM 577 O O . VAL A 1 69 ? -3.270 23.408 -10.023 1.00 48.69 69 VAL A O 1
ATOM 580 N N . HIS A 1 70 ? -1.286 24.308 -9.410 1.00 39.59 70 HIS A N 1
ATOM 581 C CA . HIS A 1 70 ? -1.235 25.312 -10.440 1.00 39.59 70 HIS A CA 1
ATOM 582 C C . HIS A 1 70 ? -1.039 24.476 -11.697 1.00 39.59 70 HIS A C 1
ATOM 584 O O . HIS A 1 70 ? 0.070 24.101 -12.067 1.00 39.59 70 HIS A O 1
ATOM 590 N N . ARG A 1 71 ? -2.162 24.069 -12.301 1.00 43.62 71 ARG A N 1
ATOM 591 C CA . ARG A 1 71 ? -2.254 23.818 -13.717 1.00 43.62 71 ARG A CA 1
ATOM 592 C C . ARG A 1 71 ? -1.840 25.162 -14.270 1.00 43.62 71 ARG A C 1
ATOM 594 O O . ARG A 1 71 ? -2.671 26.055 -14.402 1.00 43.62 71 ARG A O 1
ATOM 601 N N . ASP A 1 72 ? -0.547 25.320 -14.511 1.00 36.59 72 ASP A N 1
ATOM 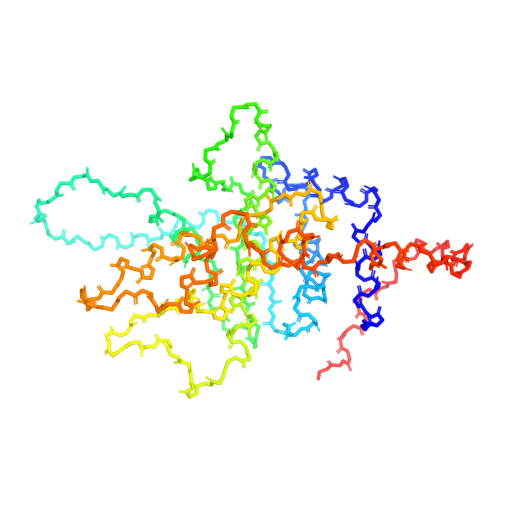602 C CA . ASP A 1 72 ? -0.066 26.234 -15.520 1.00 36.59 72 ASP A CA 1
ATOM 603 C C . ASP A 1 72 ? -0.714 25.750 -16.814 1.00 36.59 72 ASP A C 1
ATOM 605 O O . ASP A 1 72 ? -0.161 24.977 -17.594 1.00 36.59 72 ASP A O 1
ATOM 609 N N . SER A 1 73 ? -1.966 26.159 -17.006 1.00 37.31 73 SER A N 1
ATOM 610 C CA . SER A 1 73 ? -2.622 26.230 -18.288 1.00 37.31 73 SER A CA 1
ATOM 611 C C . SER A 1 73 ? -1.862 27.290 -19.067 1.00 37.31 73 SER A C 1
ATOM 613 O O . SER A 1 73 ? -2.315 28.422 -19.221 1.00 37.31 73 SER A O 1
ATOM 615 N N . SER A 1 74 ? -0.669 26.918 -19.530 1.00 36.31 74 SER A N 1
ATOM 616 C CA . SER A 1 74 ? -0.138 27.493 -20.750 1.00 36.31 74 SER A CA 1
ATOM 617 C C . SER A 1 74 ? -1.236 27.295 -21.794 1.00 36.31 74 SER A C 1
ATOM 619 O O . SER A 1 74 ? -1.668 26.153 -21.985 1.00 36.31 74 SER A O 1
ATOM 621 N N . PRO A 1 75 ? -1.763 28.364 -22.411 1.00 37.72 75 PRO A N 1
ATOM 622 C CA . PRO A 1 75 ? -2.758 28.233 -23.458 1.00 37.72 75 PRO A CA 1
ATOM 623 C C . PRO A 1 75 ? -2.067 27.593 -24.663 1.00 37.72 75 PRO A C 1
ATOM 625 O O . PRO A 1 75 ? -1.477 28.277 -25.496 1.00 37.72 75 PRO A O 1
ATOM 628 N N . LEU A 1 76 ? -2.076 26.261 -24.722 1.00 42.66 76 LEU A N 1
ATOM 629 C CA . LEU A 1 76 ? -1.800 25.543 -25.953 1.00 42.66 76 LEU A CA 1
ATOM 630 C C . LEU A 1 76 ? -3.009 25.763 -26.853 1.00 42.66 76 LEU A C 1
ATOM 632 O O . LEU A 1 76 ? -4.138 25.409 -26.523 1.00 42.66 76 LEU A O 1
ATOM 636 N N . SER A 1 77 ? -2.726 26.450 -27.947 1.00 41.84 77 SER A N 1
ATOM 637 C CA . SER A 1 77 ? -3.634 26.808 -29.016 1.00 41.84 77 SER A CA 1
ATOM 638 C C . SER A 1 77 ? -4.440 25.608 -29.507 1.00 41.84 77 SER A C 1
ATOM 640 O O . SER A 1 77 ? -3.915 24.513 -29.710 1.00 41.84 77 SER A O 1
ATOM 642 N N . ASP A 1 78 ? -5.726 25.880 -29.718 1.00 42.09 78 ASP A N 1
ATOM 643 C CA . ASP A 1 78 ? -6.732 25.014 -30.316 1.00 42.09 78 ASP A CA 1
ATOM 644 C C . ASP A 1 78 ? -6.194 24.163 -31.474 1.00 42.09 78 ASP A C 1
ATOM 646 O O . ASP A 1 78 ? -5.820 24.669 -32.533 1.00 42.09 78 ASP A O 1
ATOM 650 N N . SER A 1 79 ? -6.288 22.845 -31.320 1.00 40.78 79 SER A N 1
ATOM 651 C CA . SER A 1 79 ? -6.689 21.992 -32.434 1.00 40.78 79 SER A CA 1
ATOM 652 C C . SER A 1 79 ? -7.531 20.833 -31.905 1.00 40.78 79 SER A C 1
ATOM 654 O O . SER A 1 79 ? -7.113 20.014 -31.091 1.00 40.78 79 SER A O 1
ATOM 656 N N . SER A 1 80 ? -8.778 20.845 -32.357 1.00 49.91 80 SER A N 1
ATOM 657 C CA . SER A 1 80 ? -9.828 19.858 -32.157 1.00 49.91 80 SER A CA 1
ATOM 658 C C . SER A 1 80 ? -9.344 18.413 -32.312 1.00 49.91 80 SER A C 1
ATOM 660 O O . SER A 1 80 ? -8.920 18.018 -33.399 1.00 49.91 80 SER A O 1
ATOM 662 N N . SER A 1 81 ? -9.508 17.603 -31.268 1.00 41.62 81 SER A N 1
ATOM 663 C CA . SER A 1 81 ? -9.719 16.159 -31.409 1.00 41.62 81 SER A CA 1
ATOM 664 C C . SER A 1 81 ? -10.536 15.617 -30.233 1.00 41.62 81 SER A C 1
ATOM 666 O O . SER A 1 81 ? -10.464 16.125 -29.115 1.00 41.62 81 SER A O 1
ATOM 668 N N . ASP A 1 82 ? -11.392 14.654 -30.562 1.00 39.84 82 ASP A N 1
ATOM 669 C CA . ASP A 1 82 ? -12.565 14.194 -29.825 1.00 39.84 82 ASP A CA 1
ATOM 670 C C . ASP A 1 82 ? -12.335 13.771 -28.368 1.00 39.84 82 ASP A C 1
ATOM 672 O O . ASP A 1 82 ? -11.356 13.121 -27.994 1.00 39.84 82 ASP A O 1
ATOM 676 N N . GLY A 1 83 ? -13.333 14.113 -27.550 1.00 42.66 83 GLY A N 1
ATOM 677 C CA . GLY A 1 83 ? -13.429 13.791 -26.136 1.00 42.66 83 GLY A CA 1
ATOM 678 C C . GLY A 1 83 ? -13.647 12.302 -25.886 1.00 42.66 83 GLY A C 1
ATOM 679 O O . GLY A 1 83 ? -14.764 11.802 -25.932 1.00 42.66 83 GLY A O 1
ATOM 680 N N . SER A 1 84 ? -12.567 11.613 -25.538 1.00 37.75 84 SER A N 1
ATOM 681 C CA . SER A 1 84 ? -12.601 10.369 -24.770 1.00 37.75 84 SER A CA 1
ATOM 682 C C . SER A 1 84 ? -11.281 10.224 -24.014 1.00 37.75 84 SER A C 1
ATOM 684 O O . SER A 1 84 ? -10.477 9.334 -24.289 1.00 37.75 84 SER A O 1
ATOM 686 N N . GLN A 1 85 ? -11.021 11.129 -23.066 1.00 34.94 85 GLN A N 1
ATOM 687 C CA . GLN A 1 85 ? -9.953 10.908 -22.092 1.00 34.94 85 GLN A CA 1
ATOM 688 C C . GLN A 1 85 ? -10.389 9.745 -21.191 1.00 34.94 85 GLN A C 1
ATOM 690 O O . GLN A 1 85 ? -11.310 9.882 -20.389 1.00 34.94 85 GLN A O 1
ATOM 695 N N . SER A 1 86 ? -9.783 8.572 -21.393 1.00 36.84 86 SER A N 1
ATOM 696 C CA . SER A 1 86 ? -10.078 7.361 -20.624 1.00 36.84 86 SER A CA 1
ATOM 697 C C . SER A 1 86 ? -9.789 7.588 -19.138 1.00 36.84 86 SER A C 1
ATOM 699 O O . SER A 1 86 ? -8.727 8.127 -18.809 1.00 36.84 86 SER A O 1
ATOM 701 N N . SER A 1 87 ? -10.677 7.130 -18.251 1.00 41.47 87 SER A N 1
ATOM 702 C CA . SER A 1 87 ? -10.566 7.335 -16.797 1.00 41.47 87 SER A CA 1
ATOM 703 C C . SER A 1 87 ? -9.244 6.832 -16.194 1.00 41.47 87 SER A C 1
ATOM 705 O O . SER A 1 87 ? -8.757 7.427 -15.235 1.00 41.47 87 SER A O 1
ATOM 707 N N . CYS A 1 88 ? -8.563 5.882 -16.851 1.00 30.97 88 CYS A N 1
ATOM 708 C CA . CYS A 1 88 ? -7.242 5.384 -16.455 1.00 30.97 88 CYS A CA 1
ATOM 709 C C . CYS A 1 88 ? -6.152 6.472 -16.326 1.00 30.97 88 CYS A C 1
ATOM 711 O O . CYS A 1 88 ? -5.202 6.297 -15.563 1.00 30.97 88 CYS A O 1
ATOM 713 N N . ALA A 1 89 ? -6.268 7.608 -17.028 1.00 35.59 89 ALA A N 1
ATOM 714 C CA . ALA A 1 89 ? -5.315 8.716 -16.889 1.00 35.59 89 ALA A CA 1
ATOM 715 C C . ALA A 1 89 ? -5.444 9.444 -15.534 1.00 35.59 89 ALA A C 1
ATOM 717 O O . ALA A 1 89 ? -4.474 10.032 -15.053 1.00 35.59 89 ALA A O 1
ATOM 718 N N . SER A 1 90 ? -6.616 9.383 -14.891 1.00 36.88 90 SER A N 1
ATOM 719 C CA . SER A 1 90 ? -6.879 10.072 -13.624 1.00 36.88 90 SER A CA 1
ATOM 720 C C . SER A 1 90 ? -6.188 9.395 -12.436 1.00 36.88 90 SER A C 1
ATOM 722 O O . SER A 1 90 ? -5.723 10.091 -11.537 1.00 36.88 90 SER A O 1
ATOM 724 N N . VAL A 1 91 ? -6.036 8.065 -12.453 1.00 40.53 91 VAL A N 1
ATOM 725 C CA . VAL A 1 91 ? -5.273 7.317 -11.431 1.00 40.53 91 VAL A CA 1
ATOM 726 C C . VAL A 1 91 ? -3.775 7.555 -11.569 1.00 40.53 91 VAL A C 1
ATOM 728 O O . VAL A 1 91 ? -3.088 7.764 -10.567 1.00 40.53 91 VAL A O 1
ATOM 731 N N . MET A 1 92 ? -3.275 7.611 -12.809 1.00 41.22 92 MET A N 1
ATOM 732 C CA . MET A 1 92 ? -1.886 7.993 -13.052 1.00 41.22 92 MET A CA 1
ATOM 733 C C . MET A 1 92 ? -1.618 9.417 -12.570 1.00 41.22 92 MET A C 1
ATOM 735 O O . MET A 1 92 ? -0.608 9.635 -11.915 1.00 41.22 92 MET A O 1
ATOM 739 N N . LEU A 1 93 ? -2.525 10.372 -12.793 1.00 43.38 93 LEU A N 1
ATOM 740 C CA . LEU A 1 93 ? -2.367 11.748 -12.303 1.00 43.38 93 LEU A CA 1
ATOM 741 C C . LEU A 1 93 ? -2.488 11.873 -10.776 1.00 43.38 93 LEU A C 1
ATOM 743 O O . LEU A 1 93 ? -1.751 12.666 -10.189 1.00 43.38 93 LEU A O 1
ATOM 747 N N . ALA A 1 94 ? -3.345 11.076 -10.129 1.00 41.88 94 ALA A N 1
ATOM 748 C CA . ALA A 1 94 ? -3.462 11.055 -8.671 1.00 41.88 94 ALA A CA 1
ATOM 749 C C . ALA A 1 94 ? -2.175 10.552 -7.995 1.00 41.88 94 ALA A C 1
ATOM 751 O O . ALA A 1 94 ? -1.774 11.127 -6.989 1.00 41.88 94 ALA A O 1
ATOM 752 N N . CYS A 1 95 ? -1.481 9.567 -8.585 1.00 39.81 95 CYS A N 1
ATOM 753 C CA . CYS A 1 95 ? -0.186 9.076 -8.085 1.00 39.81 95 CYS A CA 1
ATOM 754 C C . CYS A 1 95 ? 1.004 9.942 -8.557 1.00 39.81 95 CYS A C 1
ATOM 756 O O . CYS A 1 95 ? 1.973 10.146 -7.831 1.00 39.81 95 CYS A O 1
ATOM 758 N N . SER A 1 96 ? 0.915 10.560 -9.740 1.00 42.12 96 SER A N 1
ATOM 759 C CA . SER A 1 96 ? 1.973 11.431 -10.291 1.00 42.12 96 SER A CA 1
ATOM 760 C C . SER A 1 96 ? 2.171 12.733 -9.504 1.00 42.12 96 SER A C 1
ATOM 762 O O . SER A 1 96 ? 3.222 13.363 -9.618 1.00 42.12 96 SER A O 1
ATOM 764 N N . GLY A 1 97 ? 1.181 13.152 -8.707 1.00 43.19 97 GLY A N 1
ATOM 765 C CA . GLY A 1 97 ? 1.270 14.332 -7.842 1.00 43.19 97 GLY A CA 1
ATOM 766 C C . GLY A 1 97 ? 1.954 14.096 -6.487 1.00 43.19 97 GLY A C 1
ATOM 767 O O . GLY A 1 97 ? 2.171 15.059 -5.756 1.00 43.19 97 GLY A O 1
ATOM 768 N N . ILE A 1 98 ? 2.287 12.845 -6.145 1.00 49.84 98 ILE A N 1
ATOM 769 C CA . ILE A 1 98 ? 2.581 12.415 -4.763 1.00 49.84 98 ILE A CA 1
ATOM 770 C C . ILE A 1 98 ? 4.044 12.628 -4.337 1.00 49.84 98 ILE A C 1
ATOM 772 O O . ILE A 1 98 ? 4.355 12.645 -3.147 1.00 49.84 98 ILE A O 1
ATOM 776 N N . SER A 1 99 ? 4.967 12.846 -5.276 1.00 48.16 99 SER A N 1
ATOM 777 C CA . SER A 1 99 ? 6.398 12.956 -4.969 1.00 48.16 99 SER A CA 1
ATOM 778 C C . SER A 1 99 ? 6.936 14.363 -5.237 1.00 48.16 99 SER A C 1
ATOM 780 O O . SER A 1 99 ? 7.646 14.588 -6.222 1.00 48.16 99 SER A O 1
ATOM 782 N N . ARG A 1 100 ? 6.696 15.315 -4.329 1.00 51.88 100 ARG A N 1
ATOM 783 C CA . ARG A 1 100 ? 7.505 16.545 -4.295 1.00 51.88 100 ARG A CA 1
ATOM 784 C C . ARG A 1 100 ? 8.864 16.229 -3.659 1.00 51.88 100 ARG A C 1
ATOM 786 O O . ARG A 1 100 ? 8.945 15.806 -2.509 1.00 51.88 100 ARG A O 1
ATOM 793 N N . ARG A 1 101 ? 9.963 16.461 -4.392 1.00 49.09 101 ARG A N 1
ATOM 794 C CA . ARG A 1 101 ? 11.312 16.488 -3.797 1.00 49.09 101 ARG A CA 1
ATOM 795 C C . ARG A 1 101 ? 11.394 17.688 -2.855 1.00 49.09 101 ARG A C 1
ATOM 797 O O . ARG A 1 101 ? 11.664 18.800 -3.297 1.00 49.09 101 ARG A O 1
ATOM 804 N N . SER A 1 102 ? 11.176 17.464 -1.565 1.00 47.78 102 SER A N 1
ATOM 805 C CA . SER A 1 102 ? 11.675 18.387 -0.550 1.00 47.78 102 SER A CA 1
ATOM 806 C C . SER A 1 102 ? 13.202 18.313 -0.566 1.00 47.78 102 SER A C 1
ATOM 808 O O . SER A 1 102 ? 13.772 17.232 -0.473 1.00 47.78 102 SER A O 1
ATOM 810 N N . THR A 1 103 ? 13.873 19.452 -0.718 1.00 46.69 103 THR A N 1
ATOM 811 C CA . THR A 1 103 ? 15.341 19.565 -0.673 1.00 46.69 103 THR A CA 1
ATOM 812 C C . THR A 1 103 ? 15.887 19.646 0.756 1.00 46.69 103 THR A C 1
ATOM 814 O O . THR A 1 103 ? 17.089 19.828 0.947 1.00 46.69 103 THR A O 1
ATOM 817 N N . ARG A 1 104 ? 15.034 19.506 1.780 1.00 45.44 104 ARG A N 1
ATOM 818 C CA . ARG A 1 104 ? 15.467 19.396 3.179 1.00 45.44 104 ARG A CA 1
ATOM 819 C C . ARG A 1 104 ? 15.755 17.932 3.524 1.00 45.44 104 ARG A C 1
ATOM 821 O O . ARG A 1 104 ? 14.885 17.233 4.026 1.00 45.44 104 ARG A O 1
ATOM 828 N N . GLY A 1 105 ? 16.992 17.506 3.270 1.00 57.97 105 GLY A N 1
ATOM 829 C CA . GLY A 1 105 ? 17.536 16.207 3.688 1.00 57.97 105 GLY A CA 1
ATOM 830 C C . GLY A 1 105 ? 17.464 15.098 2.632 1.00 57.97 105 GLY A C 1
ATOM 831 O O . GLY A 1 105 ? 16.804 15.226 1.607 1.00 57.97 105 GLY A O 1
ATOM 832 N N . ASP A 1 106 ? 18.155 13.990 2.904 1.00 72.44 106 ASP A N 1
ATOM 833 C CA . ASP A 1 106 ? 18.240 12.788 2.054 1.00 72.44 106 ASP A CA 1
ATOM 834 C C . ASP A 1 106 ? 16.929 11.961 1.991 1.00 72.44 106 ASP A C 1
ATOM 836 O O . ASP A 1 106 ? 16.928 10.833 1.486 1.00 72.44 106 ASP A O 1
ATOM 840 N N . PHE A 1 107 ? 15.817 12.470 2.529 1.00 76.69 107 PHE A N 1
ATOM 841 C CA . PHE A 1 107 ? 14.566 11.727 2.673 1.00 76.69 107 PHE A CA 1
ATOM 842 C C . PHE A 1 107 ? 13.617 11.953 1.494 1.00 76.69 107 PHE A C 1
ATOM 844 O O . PHE A 1 107 ? 13.358 13.076 1.060 1.00 76.69 107 PHE A O 1
ATOM 851 N N . HIS A 1 108 ? 13.044 10.861 0.990 1.00 83.06 108 HIS A N 1
ATOM 852 C CA . HIS A 1 108 ? 11.953 10.908 0.024 1.00 83.06 108 HIS A CA 1
ATOM 853 C C . HIS A 1 108 ? 10.623 11.120 0.744 1.00 83.06 108 HIS A C 1
ATOM 855 O O . HIS A 1 108 ? 10.206 10.274 1.528 1.00 83.06 108 HIS A O 1
ATOM 861 N N . ARG A 1 109 ? 9.939 12.222 0.445 1.00 87.00 109 ARG A N 1
ATOM 862 C CA . ARG A 1 109 ? 8.590 12.490 0.944 1.00 87.00 109 ARG A CA 1
ATOM 863 C C . ARG A 1 109 ? 7.537 11.979 -0.041 1.00 87.00 109 ARG A C 1
ATOM 865 O O . ARG A 1 109 ? 7.654 12.230 -1.240 1.00 87.00 109 ARG A O 1
ATOM 872 N N . ILE A 1 110 ? 6.532 11.283 0.481 1.00 86.12 110 ILE A N 1
ATOM 873 C CA . ILE A 1 110 ? 5.347 10.807 -0.239 1.00 86.12 110 ILE A CA 1
ATOM 874 C C . ILE A 1 110 ? 4.114 11.411 0.430 1.00 86.12 110 ILE A C 1
ATOM 876 O O . ILE A 1 110 ? 3.849 11.160 1.606 1.00 86.12 110 ILE A O 1
ATOM 880 N N . ASP A 1 111 ? 3.360 12.200 -0.328 1.00 87.38 111 ASP A N 1
ATOM 881 C CA . ASP A 1 111 ? 2.143 12.865 0.134 1.00 87.38 111 ASP A CA 1
ATOM 882 C C . ASP A 1 111 ? 0.893 12.130 -0.367 1.00 87.38 111 ASP A C 1
ATOM 884 O O . ASP A 1 111 ? 0.564 12.148 -1.549 1.00 87.38 111 ASP A O 1
ATOM 888 N N . MET A 1 112 ? 0.166 11.490 0.541 1.00 85.62 112 MET A N 1
ATOM 889 C CA . MET A 1 112 ? -1.055 10.749 0.238 1.00 85.62 112 MET A CA 1
ATOM 890 C C . MET A 1 112 ? -2.276 11.633 0.436 1.00 85.62 112 MET A C 1
ATOM 892 O O . MET A 1 112 ? -2.381 12.355 1.427 1.00 85.62 112 MET A O 1
ATOM 896 N N . ARG A 1 113 ? -3.244 11.545 -0.471 1.00 85.56 113 ARG A N 1
ATOM 897 C CA . ARG A 1 113 ? -4.485 12.312 -0.359 1.00 85.56 113 ARG A CA 1
ATOM 898 C C . ARG A 1 113 ? -5.512 11.524 0.453 1.00 85.56 113 ARG A C 1
ATOM 900 O O . ARG A 1 113 ? -5.932 10.455 0.016 1.00 85.56 113 ARG A O 1
ATOM 907 N N . PRO A 1 114 ? -5.921 12.013 1.634 1.00 77.88 114 PRO A N 1
ATOM 908 C CA . PRO A 1 114 ? -6.704 11.212 2.565 1.00 77.88 114 PRO A CA 1
ATOM 909 C C . PRO A 1 114 ? -8.178 11.080 2.168 1.00 77.88 114 PRO A C 1
ATOM 911 O O . PRO A 1 114 ? -8.842 10.187 2.680 1.00 77.88 114 PRO A O 1
ATOM 914 N N . SER A 1 115 ? -8.702 11.927 1.278 1.00 71.38 115 SER A N 1
ATOM 915 C CA . SER A 1 115 ? -10.119 11.965 0.877 1.00 71.38 115 SER A CA 1
ATOM 916 C C . SER A 1 115 ? -10.388 11.500 -0.558 1.00 71.38 115 SER A C 1
ATOM 918 O O . SER A 1 115 ? -11.544 11.294 -0.926 1.00 71.38 115 SER A O 1
ATOM 920 N N . GLU A 1 116 ? -9.345 11.307 -1.368 1.00 73.31 116 GLU A N 1
ATOM 921 C CA . GLU A 1 116 ? -9.507 10.817 -2.735 1.00 73.31 116 GLU A CA 1
ATOM 922 C C . GLU A 1 116 ? -9.747 9.306 -2.735 1.00 73.31 116 GLU A C 1
ATOM 924 O O . GLU A 1 116 ? -9.150 8.555 -1.963 1.00 73.31 116 GLU A O 1
ATOM 929 N N . VAL A 1 117 ? -10.667 8.885 -3.598 1.00 67.56 117 VAL A N 1
ATOM 930 C CA . VAL A 1 117 ? -10.944 7.483 -3.896 1.00 67.56 117 VAL A CA 1
ATOM 931 C C . VAL A 1 117 ? -10.818 7.351 -5.400 1.00 67.56 117 VAL A C 1
ATOM 933 O O . VAL A 1 117 ? -11.462 8.106 -6.138 1.00 67.56 117 VAL A O 1
ATOM 936 N N . SER A 1 118 ? -10.007 6.410 -5.864 1.00 65.75 118 SER A N 1
ATOM 937 C CA . SER A 1 118 ? -10.005 6.031 -7.267 1.00 65.75 118 SER A CA 1
ATOM 938 C C . SER A 1 118 ? -11.404 5.554 -7.653 1.00 65.75 118 SER A C 1
ATOM 940 O O . SER A 1 118 ? -11.907 4.550 -7.149 1.00 65.75 118 SER A O 1
ATOM 942 N N . THR A 1 119 ? -12.052 6.284 -8.556 1.00 59.94 119 THR A N 1
ATOM 943 C CA . THR A 1 119 ? -13.367 5.904 -9.094 1.00 59.94 119 THR A CA 1
ATOM 944 C C . THR A 1 119 ? -13.280 4.740 -10.086 1.00 59.94 119 THR A C 1
ATOM 946 O O . THR A 1 119 ? -14.313 4.225 -10.509 1.00 59.94 119 THR A O 1
ATOM 949 N N . ASP A 1 120 ? -12.067 4.291 -10.429 1.00 57.59 120 ASP A N 1
ATOM 950 C CA . ASP A 1 120 ? -11.832 3.275 -11.459 1.00 57.59 120 ASP A CA 1
ATOM 951 C C . ASP A 1 120 ? -12.162 1.851 -10.998 1.00 57.59 120 ASP A C 1
ATOM 953 O O . ASP A 1 120 ? -12.414 0.968 -11.822 1.00 57.59 120 ASP A O 1
ATOM 957 N N . PHE A 1 121 ? -12.210 1.604 -9.689 1.00 59.84 121 PHE A N 1
ATOM 958 C CA . PHE A 1 121 ? -12.711 0.339 -9.170 1.00 59.84 121 PHE A CA 1
ATOM 959 C C . PHE A 1 121 ? -14.209 0.480 -8.965 1.00 59.84 121 PHE A C 1
ATOM 961 O O . PHE A 1 121 ? -14.658 0.990 -7.939 1.00 59.84 121 PHE A O 1
ATOM 968 N N . ALA A 1 122 ? -14.979 0.043 -9.966 1.00 55.59 122 ALA A N 1
ATOM 969 C CA . ALA A 1 122 ? -16.420 -0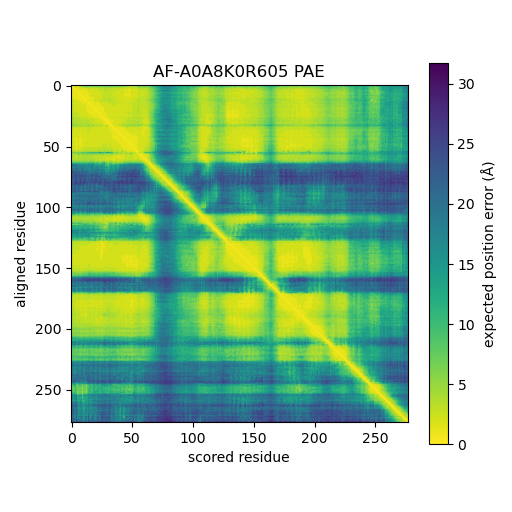.105 -9.843 1.00 55.59 122 ALA A CA 1
ATOM 970 C C . ALA A 1 122 ? -16.715 -0.793 -8.506 1.00 55.59 122 ALA A C 1
ATOM 972 O O . ALA A 1 122 ? -16.330 -1.948 -8.304 1.00 55.59 122 ALA A O 1
ATOM 973 N N . VAL A 1 123 ? -17.336 -0.055 -7.583 1.00 63.06 123 VAL A N 1
ATOM 974 C CA . VAL A 1 123 ? -17.817 -0.610 -6.321 1.00 63.06 123 VAL A CA 1
ATOM 975 C C . VAL A 1 123 ? -18.729 -1.756 -6.729 1.00 63.06 123 VAL A C 1
ATOM 977 O O . VAL A 1 123 ? -19.758 -1.522 -7.365 1.00 63.06 123 VAL A O 1
ATOM 980 N N . GLY A 1 124 ? -18.296 -2.994 -6.477 1.00 64.00 124 GLY A N 1
ATOM 981 C CA . GLY A 1 124 ? -19.078 -4.162 -6.863 1.00 64.00 124 GLY A CA 1
ATOM 982 C C . GLY A 1 124 ? -20.479 -4.038 -6.273 1.00 64.00 124 GLY A C 1
ATOM 983 O O . GLY A 1 124 ? -20.644 -3.431 -5.213 1.00 64.00 124 GLY A O 1
ATOM 984 N N . GLU A 1 125 ? -21.494 -4.578 -6.948 1.00 59.97 125 GLU A N 1
ATOM 985 C CA . GLU A 1 125 ? -22.861 -4.553 -6.424 1.00 59.97 125 GLU A CA 1
ATOM 986 C C . GLU A 1 125 ? -22.873 -5.065 -4.970 1.00 59.97 125 GLU A C 1
ATOM 988 O O . GLU A 1 125 ? -22.548 -6.218 -4.692 1.00 59.97 125 GLU A O 1
ATOM 993 N N . GLY A 1 126 ? -23.186 -4.173 -4.025 1.00 64.12 126 GLY A N 1
ATOM 994 C CA . GLY A 1 126 ? -23.239 -4.481 -2.593 1.00 64.12 126 GLY A CA 1
ATOM 995 C C . GLY A 1 126 ? -21.940 -4.298 -1.794 1.00 64.12 126 GLY A C 1
ATOM 996 O O . GLY A 1 126 ? -21.955 -4.542 -0.586 1.00 64.12 126 GLY A O 1
ATOM 997 N N . GLU A 1 127 ? -20.831 -3.848 -2.390 1.00 76.69 127 GLU A N 1
ATOM 998 C CA . GLU A 1 127 ? -19.642 -3.481 -1.614 1.00 76.69 127 GLU A CA 1
ATOM 999 C C . GLU A 1 127 ? -19.875 -2.170 -0.847 1.00 76.69 127 GLU A C 1
ATOM 1001 O O . GLU A 1 127 ? -20.301 -1.155 -1.395 1.00 76.69 127 GLU A O 1
ATOM 1006 N N . GLN A 1 128 ? -19.604 -2.189 0.461 1.00 86.19 128 GLN A N 1
ATOM 1007 C CA . GLN A 1 128 ? -19.715 -0.992 1.289 1.00 86.19 128 GLN A CA 1
ATOM 1008 C C . GLN A 1 128 ? -18.649 0.022 0.864 1.00 86.19 128 GLN A C 1
ATOM 1010 O O . GLN A 1 128 ? -17.465 -0.313 0.824 1.00 86.19 128 GLN A O 1
ATOM 1015 N N . LEU A 1 129 ? -19.058 1.271 0.619 1.00 87.50 129 LEU A N 1
ATOM 1016 C CA . LEU A 1 129 ? -18.174 2.359 0.180 1.00 87.50 129 LEU A CA 1
ATOM 1017 C C . LEU A 1 129 ? -16.900 2.466 1.030 1.00 87.50 129 LEU A C 1
ATOM 1019 O O . LEU A 1 129 ? -15.812 2.588 0.478 1.00 87.50 129 LEU A O 1
ATOM 1023 N N . GLY A 1 130 ? -17.015 2.347 2.357 1.00 89.50 130 GLY A N 1
ATOM 1024 C CA . GLY A 1 130 ? -15.858 2.362 3.256 1.00 89.50 130 GLY A CA 1
ATOM 1025 C C . GLY A 1 130 ? -14.814 1.302 2.894 1.00 89.50 130 GLY A C 1
ATOM 1026 O O . GLY A 1 130 ? -13.634 1.623 2.777 1.00 89.50 130 GLY A O 1
ATOM 1027 N N . ILE A 1 131 ? -15.237 0.059 2.639 1.00 90.50 131 ILE A N 1
ATOM 1028 C CA . ILE A 1 131 ? -14.333 -1.048 2.282 1.00 90.50 131 ILE A CA 1
ATOM 1029 C C . ILE A 1 131 ? -13.597 -0.740 0.978 1.00 90.50 131 ILE A C 1
ATOM 1031 O O . ILE A 1 131 ? -12.389 -0.974 0.895 1.00 90.50 131 ILE A O 1
ATOM 1035 N N . ALA A 1 132 ? -14.301 -0.186 -0.012 1.00 88.06 132 ALA A N 1
ATOM 1036 C CA . ALA A 1 132 ? -13.693 0.231 -1.270 1.00 88.06 132 ALA A CA 1
ATOM 1037 C C . ALA A 1 132 ? -12.605 1.295 -1.036 1.00 88.06 132 ALA A C 1
ATOM 1039 O O . ALA A 1 132 ? -11.487 1.130 -1.522 1.00 88.06 132 ALA A O 1
ATOM 1040 N N . ARG A 1 133 ? -12.870 2.311 -0.197 1.00 89.88 133 ARG A N 1
ATOM 1041 C CA . ARG A 1 133 ? -11.853 3.312 0.187 1.00 89.88 133 ARG A CA 1
ATOM 1042 C C . ARG A 1 133 ? -10.653 2.689 0.876 1.00 89.88 133 ARG A C 1
ATOM 1044 O O . ARG A 1 133 ? -9.516 3.046 0.582 1.00 89.88 133 ARG A O 1
ATOM 1051 N N . ALA A 1 134 ? -10.901 1.749 1.784 1.00 91.94 134 ALA A N 1
ATOM 1052 C CA . ALA A 1 134 ? -9.829 1.110 2.522 1.00 91.94 134 ALA A CA 1
ATOM 1053 C C . ALA A 1 134 ? -8.915 0.296 1.605 1.00 91.94 134 ALA A C 1
ATOM 1055 O O . ALA A 1 134 ? -7.697 0.357 1.753 1.00 91.94 134 ALA A O 1
ATOM 1056 N N . LYS A 1 135 ? -9.491 -0.432 0.639 1.00 91.50 135 LYS A N 1
ATOM 1057 C CA . LYS A 1 135 ? -8.731 -1.152 -0.390 1.00 91.50 135 LYS A CA 1
ATOM 1058 C C . LYS A 1 135 ? -7.926 -0.204 -1.268 1.00 91.50 135 LYS A C 1
ATOM 1060 O O . LYS A 1 135 ? -6.761 -0.492 -1.515 1.00 91.50 135 LYS A O 1
ATOM 1065 N N . ASP A 1 136 ? -8.537 0.889 -1.713 1.00 89.44 136 ASP A N 1
ATOM 1066 C CA . ASP A 1 136 ? -7.904 1.866 -2.596 1.00 89.44 136 ASP A CA 1
ATOM 1067 C C . ASP A 1 136 ? -6.702 2.533 -1.918 1.00 89.44 136 ASP A C 1
ATOM 1069 O O . ASP A 1 136 ? -5.573 2.382 -2.374 1.00 89.44 136 ASP A O 1
ATOM 1073 N N . ARG A 1 137 ? -6.902 3.126 -0.733 1.00 91.12 137 ARG A N 1
ATOM 1074 C CA . ARG A 1 137 ? -5.829 3.777 0.040 1.00 91.12 137 ARG A CA 1
ATOM 1075 C C . ARG A 1 137 ? -4.693 2.823 0.378 1.00 91.12 137 ARG A C 1
ATOM 1077 O O . ARG A 1 137 ? -3.524 3.180 0.272 1.00 91.12 137 ARG A O 1
ATOM 1084 N N . LEU A 1 138 ? -5.026 1.602 0.789 1.00 92.56 138 LEU A N 1
ATOM 1085 C CA . LEU A 1 138 ? -4.035 0.573 1.078 1.00 92.56 138 LEU A CA 1
ATOM 1086 C C . LEU A 1 138 ? -3.274 0.142 -0.186 1.00 92.56 138 LEU A C 1
ATOM 1088 O O . LEU A 1 138 ? -2.069 -0.100 -0.123 1.00 92.56 138 LEU A O 1
ATOM 1092 N N . GLY A 1 139 ? -3.963 0.081 -1.325 1.00 92.50 139 GLY A N 1
ATOM 1093 C CA . GLY A 1 139 ? -3.376 -0.162 -2.639 1.00 92.50 139 GLY A CA 1
ATOM 1094 C C . GLY A 1 139 ? -2.385 0.920 -3.022 1.00 92.50 139 GLY A C 1
ATOM 1095 O O . GLY A 1 139 ? -1.242 0.594 -3.330 1.00 92.50 139 GLY A O 1
ATOM 1096 N N . THR A 1 140 ? -2.781 2.188 -2.908 1.00 90.50 140 THR A N 1
ATOM 1097 C CA . THR A 1 140 ? -1.915 3.350 -3.141 1.00 90.50 140 THR A CA 1
ATOM 1098 C C . THR A 1 140 ? -0.709 3.352 -2.208 1.00 90.50 140 THR A C 1
ATOM 1100 O O . THR A 1 140 ? 0.416 3.529 -2.663 1.00 90.50 140 THR A O 1
ATOM 1103 N N . ILE A 1 141 ? -0.905 3.081 -0.914 1.00 92.12 141 ILE A N 1
ATOM 1104 C CA . ILE A 1 141 ? 0.193 2.961 0.054 1.00 92.12 141 ILE A CA 1
ATOM 1105 C C . ILE A 1 141 ? 1.226 1.942 -0.437 1.00 92.12 141 ILE A C 1
ATOM 1107 O O . ILE A 1 141 ? 2.404 2.270 -0.574 1.00 92.12 141 ILE A O 1
ATOM 1111 N N . LEU A 1 142 ? 0.795 0.713 -0.730 1.00 94.38 142 LEU A N 1
ATOM 1112 C CA . LEU A 1 142 ? 1.702 -0.347 -1.173 1.00 94.38 142 LEU A CA 1
ATOM 1113 C C . LEU A 1 142 ? 2.345 -0.014 -2.526 1.00 94.38 142 LEU A C 1
ATOM 1115 O O . LEU A 1 142 ? 3.530 -0.279 -2.712 1.00 94.38 142 LEU A O 1
ATOM 1119 N N . HIS A 1 143 ? 1.600 0.607 -3.438 1.00 93.12 143 HIS A N 1
ATOM 1120 C CA . HIS A 1 143 ? 2.080 1.052 -4.747 1.00 93.12 143 HIS A CA 1
ATOM 1121 C C . HIS A 1 143 ? 3.293 1.976 -4.611 1.00 93.12 143 HIS A C 1
ATOM 1123 O O . HIS A 1 143 ? 4.372 1.699 -5.141 1.00 93.12 143 HIS A O 1
ATOM 1129 N N . GLU A 1 144 ? 3.142 3.027 -3.810 1.00 91.12 144 GLU A N 1
ATOM 1130 C CA . GLU A 1 144 ? 4.188 4.019 -3.593 1.00 91.12 144 GLU A CA 1
ATOM 1131 C C . GLU A 1 144 ? 5.381 3.445 -2.815 1.00 91.12 144 GLU A C 1
ATOM 1133 O O . GLU A 1 144 ? 6.537 3.769 -3.103 1.00 91.12 144 GLU A O 1
ATOM 1138 N N . MET A 1 145 ? 5.145 2.518 -1.878 1.00 93.75 145 MET A N 1
ATOM 1139 C CA . MET A 1 145 ? 6.238 1.792 -1.220 1.00 93.75 145 MET A CA 1
ATOM 1140 C C . MET A 1 145 ? 7.082 0.997 -2.211 1.00 93.75 145 MET A C 1
ATOM 1142 O O . MET A 1 145 ? 8.310 1.028 -2.128 1.00 93.75 145 MET A O 1
ATOM 1146 N N . ILE A 1 146 ? 6.449 0.296 -3.152 1.00 93.25 146 ILE A N 1
ATOM 1147 C CA . ILE A 1 146 ? 7.164 -0.493 -4.159 1.00 93.25 146 ILE A CA 1
ATOM 1148 C C . ILE A 1 146 ? 7.987 0.432 -5.054 1.00 93.25 146 ILE A C 1
ATOM 1150 O O . ILE A 1 146 ? 9.156 0.139 -5.314 1.00 93.25 146 ILE A O 1
ATOM 1154 N N . HIS A 1 147 ? 7.440 1.581 -5.460 1.00 89.38 147 HIS A N 1
ATOM 1155 C CA . HIS A 1 147 ? 8.217 2.592 -6.177 1.00 89.38 147 HIS A CA 1
ATOM 1156 C C . HIS A 1 147 ? 9.431 3.067 -5.380 1.00 89.38 147 HIS A C 1
ATOM 1158 O O . HIS A 1 147 ? 10.532 3.142 -5.931 1.00 89.38 147 HIS A O 1
ATOM 1164 N N . CYS A 1 148 ? 9.269 3.349 -4.087 1.00 89.62 148 CYS A N 1
ATOM 1165 C CA . CYS A 1 148 ? 10.384 3.733 -3.227 1.00 89.62 148 CYS A CA 1
ATOM 1166 C C . CYS A 1 148 ? 11.439 2.637 -3.102 1.00 89.62 148 CYS A C 1
ATOM 1168 O O . CYS A 1 148 ? 12.630 2.929 -3.209 1.00 89.62 148 CYS A O 1
ATOM 1170 N N . PHE A 1 149 ? 11.020 1.385 -2.940 1.00 92.06 149 PHE A N 1
ATOM 1171 C CA . PHE A 1 149 ? 11.925 0.243 -2.903 1.00 92.06 149 PHE A CA 1
ATOM 1172 C C . PHE A 1 149 ? 12.731 0.125 -4.200 1.00 92.06 149 PHE A C 1
ATOM 1174 O O . PHE A 1 149 ? 13.960 0.128 -4.168 1.00 92.06 149 PHE A O 1
ATOM 1181 N N . ILE A 1 150 ? 12.059 0.106 -5.351 1.00 88.25 150 ILE A N 1
ATOM 1182 C CA . ILE A 1 150 ? 12.715 -0.001 -6.660 1.00 88.25 150 ILE A CA 1
ATOM 1183 C C . ILE A 1 150 ? 13.688 1.162 -6.866 1.00 88.25 150 ILE A C 1
ATOM 1185 O O . ILE A 1 150 ? 14.833 0.949 -7.254 1.00 88.25 150 ILE A O 1
ATOM 1189 N N . ARG A 1 151 ? 13.277 2.391 -6.536 1.00 83.81 151 ARG A N 1
ATOM 1190 C CA . ARG A 1 151 ? 14.115 3.591 -6.664 1.00 83.81 151 ARG A CA 1
ATOM 1191 C C . ARG A 1 151 ? 15.394 3.527 -5.827 1.00 83.81 151 ARG A C 1
ATOM 1193 O O . ARG A 1 151 ? 16.400 4.094 -6.249 1.00 83.81 151 ARG A O 1
ATOM 1200 N N . GLN A 1 152 ? 15.343 2.900 -4.653 1.00 86.75 152 GLN A N 1
ATOM 1201 C CA . GLN A 1 152 ? 16.477 2.806 -3.728 1.00 86.75 152 GLN A CA 1
ATOM 1202 C C . GLN A 1 152 ? 17.415 1.636 -4.046 1.00 86.75 152 GLN A C 1
ATOM 1204 O O . GLN A 1 152 ? 18.606 1.743 -3.765 1.00 86.75 152 GLN A O 1
ATOM 1209 N N . HIS A 1 153 ? 16.900 0.550 -4.632 1.00 87.62 153 HIS A N 1
ATOM 1210 C CA . HIS A 1 153 ? 17.641 -0.713 -4.767 1.00 87.62 153 HIS A CA 1
ATOM 1211 C C . HIS A 1 153 ? 17.992 -1.110 -6.200 1.00 87.62 153 HIS A C 1
ATOM 1213 O O . HIS A 1 153 ? 18.877 -1.942 -6.397 1.00 87.62 153 HIS A O 1
ATOM 1219 N N . VAL A 1 154 ? 17.343 -0.539 -7.217 1.00 83.00 154 VAL A N 1
ATOM 1220 C CA . VAL A 1 154 ? 17.732 -0.800 -8.608 1.00 83.00 154 VAL A CA 1
ATOM 1221 C C . VAL A 1 154 ? 19.038 -0.076 -8.931 1.00 83.00 154 VAL A C 1
ATOM 1223 O O . VAL A 1 154 ? 19.246 1.080 -8.560 1.00 83.00 154 VAL A O 1
ATOM 1226 N N . CYS A 1 155 ? 19.934 -0.780 -9.630 1.00 78.50 155 CYS A N 1
ATOM 1227 C CA . CYS A 1 155 ? 21.199 -0.230 -10.105 1.00 78.50 155 CYS A CA 1
ATOM 1228 C C . CYS A 1 155 ? 20.952 1.050 -10.911 1.00 78.50 155 CYS A C 1
ATOM 1230 O O . CYS A 1 155 ? 20.150 1.039 -11.836 1.00 78.50 155 CYS A O 1
ATOM 1232 N N . ARG A 1 156 ? 21.681 2.130 -10.600 1.00 73.00 156 ARG A N 1
ATOM 1233 C CA . ARG A 1 156 ? 21.554 3.423 -11.296 1.00 73.00 156 ARG A CA 1
ATOM 1234 C C . ARG A 1 156 ? 21.905 3.350 -12.784 1.00 73.00 156 ARG A C 1
ATOM 1236 O O . ARG A 1 156 ? 21.392 4.133 -13.566 1.00 73.00 156 ARG A O 1
ATOM 1243 N N . GLU A 1 157 ? 22.773 2.418 -13.169 1.00 70.56 157 GLU A N 1
ATOM 1244 C CA . GLU A 1 157 ? 23.161 2.190 -14.569 1.00 70.56 157 GLU A CA 1
ATOM 1245 C C . GLU A 1 157 ? 22.146 1.310 -15.306 1.00 70.56 157 GLU A C 1
ATOM 1247 O O . GLU A 1 157 ? 21.947 1.454 -16.507 1.00 70.56 157 GLU A O 1
ATOM 1252 N N . CYS A 1 158 ? 21.462 0.429 -14.571 1.00 63.28 158 CYS A N 1
ATOM 1253 C CA . CYS A 1 158 ? 20.300 -0.310 -15.059 1.00 63.28 158 CYS A CA 1
ATOM 1254 C C . CYS A 1 158 ? 18.992 0.445 -14.788 1.00 63.28 158 CYS A C 1
ATOM 1256 O O . CYS A 1 158 ? 17.925 -0.152 -14.908 1.00 63.28 158 CYS A O 1
ATOM 1258 N N . ASP A 1 159 ? 19.055 1.717 -14.379 1.00 57.81 159 ASP A N 1
ATOM 1259 C CA . ASP A 1 159 ? 17.893 2.563 -14.131 1.00 57.81 159 ASP A CA 1
ATOM 1260 C C . ASP A 1 159 ? 17.340 2.917 -15.506 1.00 57.81 159 ASP A C 1
ATOM 1262 O O . ASP A 1 159 ? 17.624 3.964 -16.081 1.00 57.81 159 ASP A O 1
ATOM 1266 N N . VAL A 1 160 ? 16.560 1.987 -16.059 1.00 50.62 160 VAL A N 1
ATOM 1267 C CA . VAL A 1 160 ? 15.894 2.056 -17.368 1.00 50.62 160 VAL A CA 1
ATOM 1268 C C . VAL A 1 160 ? 14.830 3.168 -17.412 1.00 50.62 160 VAL A C 1
ATOM 1270 O O . VAL A 1 160 ? 13.923 3.136 -18.238 1.00 50.62 160 VAL A O 1
ATOM 1273 N N . ARG A 1 161 ? 14.925 4.174 -16.527 1.00 50.97 161 ARG A N 1
ATOM 1274 C CA . ARG A 1 161 ? 14.052 5.355 -16.441 1.00 50.97 161 ARG A CA 1
ATOM 1275 C C . ARG A 1 161 ? 13.996 6.154 -17.724 1.00 50.97 161 ARG A C 1
ATOM 1277 O O . ARG A 1 161 ? 13.157 7.031 -17.848 1.00 50.97 161 ARG A O 1
ATOM 1284 N N . THR A 1 162 ? 14.869 5.873 -18.666 1.00 47.56 162 THR A N 1
ATOM 1285 C CA . THR A 1 162 ? 14.786 6.454 -19.984 1.00 47.56 162 THR A CA 1
ATOM 1286 C C . THR A 1 162 ? 14.870 5.330 -20.993 1.00 47.56 162 THR A C 1
ATOM 1288 O O . THR A 1 162 ? 15.955 4.875 -21.357 1.00 47.56 162 THR A O 1
ATOM 1291 N N . MET A 1 163 ? 13.705 4.949 -21.517 1.00 47.97 163 MET A N 1
ATOM 1292 C CA . MET A 1 163 ? 13.630 4.720 -22.957 1.00 47.97 163 MET A CA 1
ATOM 1293 C C . MET A 1 163 ? 14.304 5.924 -23.663 1.00 47.97 163 MET A C 1
ATOM 1295 O O . MET A 1 163 ? 14.330 7.025 -23.099 1.00 47.97 163 MET A O 1
ATOM 1299 N N . PRO A 1 164 ? 14.891 5.762 -24.860 1.00 43.59 164 PRO A N 1
ATOM 1300 C CA . PRO A 1 164 ? 15.599 6.844 -25.558 1.00 43.59 164 PRO A CA 1
ATOM 1301 C C . PRO A 1 164 ? 14.799 8.151 -25.747 1.00 43.59 164 PRO A C 1
ATOM 1303 O O . PRO A 1 164 ? 15.385 9.182 -26.060 1.00 43.59 164 PRO A O 1
ATOM 1306 N N . ASP A 1 165 ? 13.480 8.116 -25.548 1.00 45.31 165 ASP A N 1
ATOM 1307 C CA . ASP A 1 165 ? 12.534 9.234 -25.609 1.00 45.31 165 ASP A CA 1
ATOM 1308 C C . ASP A 1 165 ? 12.254 9.925 -24.255 1.00 45.31 165 ASP A C 1
ATOM 1310 O O . ASP A 1 165 ? 11.471 10.871 -24.197 1.00 45.31 165 ASP A O 1
ATOM 1314 N N . GLY A 1 166 ? 12.893 9.496 -23.163 1.00 43.12 166 GLY A N 1
ATOM 1315 C CA . GLY A 1 166 ? 12.719 10.096 -21.838 1.00 43.12 166 GLY A CA 1
ATOM 1316 C C . GLY A 1 166 ? 11.489 9.606 -21.066 1.00 43.12 166 GLY A C 1
ATOM 1317 O O . GLY A 1 166 ? 11.195 10.152 -20.000 1.00 43.12 166 GLY A O 1
ATOM 1318 N N . ILE A 1 167 ? 10.774 8.587 -21.561 1.00 44.12 167 ILE A N 1
ATOM 1319 C CA . ILE A 1 167 ? 9.622 8.016 -20.858 1.00 44.12 167 ILE A CA 1
ATOM 1320 C C . ILE A 1 167 ? 10.111 7.082 -19.745 1.00 44.12 167 ILE A C 1
ATOM 1322 O O . ILE A 1 167 ? 10.752 6.054 -19.984 1.00 44.12 167 ILE A O 1
ATOM 1326 N N . ILE A 1 168 ? 9.770 7.444 -18.508 1.00 54.19 168 ILE A N 1
ATOM 1327 C CA . ILE A 1 168 ? 10.025 6.636 -17.317 1.00 54.19 168 ILE A CA 1
ATOM 1328 C C . ILE A 1 168 ? 8.991 5.509 -17.283 1.00 54.19 168 ILE A C 1
ATOM 1330 O O . ILE A 1 168 ? 7.839 5.749 -16.929 1.00 54.19 168 ILE A O 1
ATOM 1334 N N . MET A 1 169 ? 9.393 4.274 -17.603 1.00 57.69 169 MET A N 1
ATOM 1335 C CA . MET A 1 169 ? 8.593 3.093 -17.259 1.00 57.69 169 MET A CA 1
ATOM 1336 C C . MET A 1 169 ? 8.570 2.958 -15.737 1.00 57.69 169 MET A C 1
ATOM 1338 O O . MET A 1 169 ? 9.536 2.503 -15.123 1.00 57.69 169 MET A O 1
ATOM 1342 N N . GLN A 1 170 ? 7.487 3.407 -15.109 1.00 65.38 170 GLN A N 1
ATOM 1343 C CA . GLN A 1 170 ? 7.392 3.406 -13.651 1.00 65.38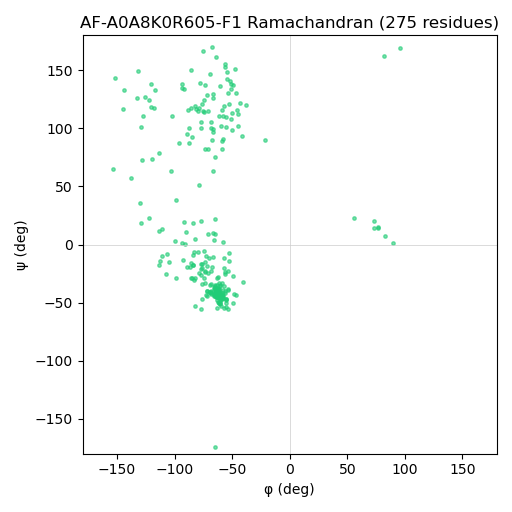 170 GLN A CA 1
ATOM 1344 C C . GLN A 1 170 ? 7.049 2.008 -13.106 1.00 65.38 170 GLN A C 1
ATOM 1346 O O . GLN A 1 170 ? 7.420 1.700 -11.973 1.00 65.38 170 GLN A O 1
ATOM 1351 N N . GLN A 1 171 ? 6.403 1.139 -13.900 1.00 76.88 171 GLN A N 1
ATOM 1352 C CA . GLN A 1 171 ? 5.738 -0.082 -13.411 1.00 76.88 171 GLN A CA 1
ATOM 1353 C C . GLN A 1 171 ? 6.117 -1.367 -14.176 1.00 76.88 171 GLN A C 1
ATOM 1355 O O . GLN A 1 171 ? 5.302 -2.282 -14.307 1.00 76.88 171 GLN A O 1
ATOM 1360 N N . GLY A 1 172 ? 7.379 -1.474 -14.616 1.00 79.12 172 GLY A N 1
ATOM 1361 C CA . GLY A 1 172 ? 7.901 -2.653 -15.325 1.00 79.12 172 GLY A CA 1
ATOM 1362 C C . GLY A 1 172 ? 7.936 -3.951 -14.494 1.00 79.12 172 GLY A C 1
ATOM 1363 O O . GLY A 1 172 ? 7.501 -4.003 -13.343 1.00 79.12 172 GLY A O 1
ATOM 1364 N N . ARG A 1 173 ? 8.513 -5.029 -15.048 1.00 80.88 173 ARG A N 1
ATOM 1365 C CA . ARG A 1 173 ? 8.460 -6.398 -14.479 1.00 80.88 173 ARG A CA 1
ATOM 1366 C C . ARG A 1 173 ? 8.756 -6.497 -12.974 1.00 80.88 173 ARG A C 1
ATOM 1368 O O . ARG A 1 173 ? 8.051 -7.211 -12.263 1.00 80.88 173 ARG A O 1
ATOM 1375 N N . GLY A 1 174 ? 9.776 -5.792 -12.480 1.00 84.44 174 GLY A N 1
ATOM 1376 C CA . GLY A 1 174 ? 10.139 -5.805 -11.057 1.00 84.44 174 GLY A CA 1
ATOM 1377 C C . GLY A 1 174 ? 9.019 -5.286 -10.148 1.00 84.44 174 GLY A C 1
ATOM 1378 O O . GLY A 1 174 ? 8.699 -5.923 -9.147 1.00 84.44 174 GLY A O 1
ATOM 1379 N N . PHE A 1 175 ? 8.365 -4.188 -10.539 1.00 89.00 175 PHE A N 1
ATOM 1380 C CA . PHE A 1 175 ? 7.189 -3.659 -9.843 1.00 89.00 175 PHE A CA 1
ATOM 1381 C C . PHE A 1 175 ? 6.075 -4.701 -9.793 1.00 89.00 175 PHE A C 1
ATOM 1383 O O . PHE A 1 175 ? 5.526 -4.986 -8.734 1.00 89.00 175 PHE A O 1
ATOM 1390 N N . GLN A 1 176 ? 5.798 -5.329 -10.930 1.00 86.81 176 GLN A N 1
ATOM 1391 C CA . GLN A 1 176 ? 4.684 -6.258 -11.102 1.00 86.81 176 GLN A CA 1
ATOM 1392 C C . GLN A 1 176 ? 4.839 -7.517 -10.244 1.00 86.81 176 GLN A C 1
ATOM 1394 O O . GLN A 1 176 ? 3.866 -7.984 -9.650 1.00 86.81 176 GLN A O 1
ATOM 1399 N N . MET A 1 177 ? 6.068 -8.030 -10.122 1.00 88.12 177 MET A N 1
ATOM 1400 C CA . MET A 1 177 ? 6.392 -9.148 -9.232 1.00 88.12 177 MET A CA 1
ATOM 1401 C C . MET A 1 177 ? 6.101 -8.811 -7.765 1.00 88.12 177 MET A C 1
ATOM 1403 O O . MET A 1 177 ? 5.427 -9.578 -7.078 1.00 88.12 177 MET A O 1
ATOM 1407 N N . ILE A 1 178 ? 6.580 -7.656 -7.295 1.00 92.19 178 ILE A N 1
ATOM 1408 C CA . ILE A 1 178 ? 6.423 -7.237 -5.897 1.00 92.19 178 ILE A CA 1
ATOM 1409 C C . ILE A 1 178 ? 4.961 -6.885 -5.600 1.00 92.19 178 ILE A C 1
ATOM 1411 O O . ILE A 1 178 ? 4.431 -7.275 -4.559 1.00 92.19 178 ILE A O 1
ATOM 1415 N N . ALA A 1 179 ? 4.287 -6.200 -6.525 1.00 92.25 179 ALA A N 1
ATOM 1416 C CA . ALA A 1 179 ? 2.884 -5.833 -6.400 1.00 92.25 179 ALA A CA 1
ATOM 1417 C C . ALA A 1 179 ? 2.000 -7.079 -6.309 1.00 92.25 179 ALA A C 1
ATOM 1419 O O . ALA A 1 179 ? 1.172 -7.163 -5.409 1.00 92.25 179 ALA A O 1
ATOM 1420 N N . MET A 1 180 ? 2.227 -8.084 -7.162 1.00 90.06 180 MET A N 1
ATOM 1421 C CA . MET A 1 180 ? 1.476 -9.343 -7.117 1.00 90.06 180 MET A CA 1
ATOM 1422 C C . MET A 1 180 ? 1.654 -10.036 -5.764 1.00 90.06 180 MET A C 1
ATOM 1424 O O . MET A 1 180 ? 0.670 -10.423 -5.139 1.00 90.06 180 MET A O 1
ATOM 1428 N N . ALA A 1 181 ? 2.895 -10.126 -5.279 1.00 91.44 181 ALA A N 1
ATOM 1429 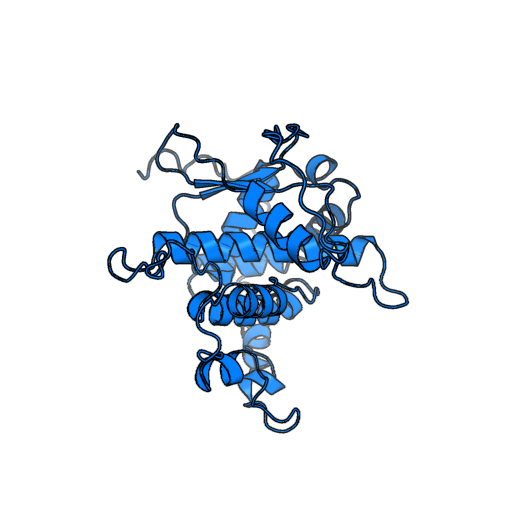C CA . ALA A 1 181 ? 3.156 -10.733 -3.981 1.00 91.44 181 ALA A CA 1
ATOM 1430 C C . ALA A 1 181 ? 2.515 -9.964 -2.819 1.00 91.44 181 ALA A C 1
ATOM 1432 O O . ALA A 1 181 ? 1.992 -10.562 -1.879 1.00 91.44 181 ALA A O 1
ATOM 1433 N N . SER A 1 182 ? 2.511 -8.634 -2.905 1.00 93.94 182 SER A N 1
AT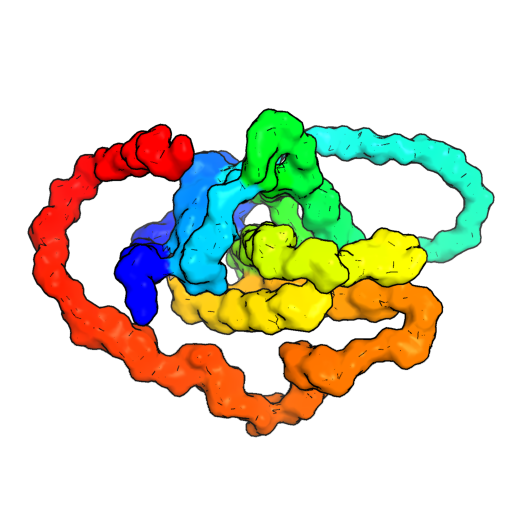OM 1434 C CA . SER A 1 182 ? 1.898 -7.770 -1.898 1.00 93.94 182 SER A CA 1
ATOM 1435 C C . SER A 1 182 ? 0.374 -7.902 -1.883 1.00 93.94 182 SER A C 1
ATOM 1437 O O . SER A 1 182 ? -0.215 -7.978 -0.806 1.00 93.94 182 SER A O 1
ATOM 1439 N N . GLU A 1 183 ? -0.268 -7.984 -3.053 1.00 91.56 183 GLU A N 1
ATOM 1440 C CA . GLU A 1 183 ? -1.713 -8.218 -3.180 1.00 91.56 183 GLU A CA 1
ATOM 1441 C C . GLU A 1 183 ? -2.124 -9.551 -2.540 1.00 91.56 183 GLU A C 1
ATOM 1443 O O . GLU A 1 183 ? -3.075 -9.579 -1.752 1.00 91.56 183 GLU A O 1
ATOM 1448 N N . ASP A 1 184 ? -1.382 -10.630 -2.802 1.00 88.88 184 ASP A N 1
ATOM 1449 C CA . ASP A 1 184 ? -1.666 -11.954 -2.240 1.00 88.88 184 ASP A CA 1
ATOM 1450 C C . ASP A 1 184 ? -1.560 -11.951 -0.706 1.00 88.88 184 ASP A C 1
ATOM 1452 O O . ASP A 1 184 ? -2.502 -12.348 -0.014 1.00 88.88 184 ASP A O 1
ATOM 1456 N N . ILE A 1 185 ? -0.464 -11.409 -0.163 1.00 90.62 185 ILE A N 1
ATOM 1457 C CA . ILE A 1 185 ? -0.238 -11.321 1.290 1.00 90.62 185 ILE A CA 1
ATOM 1458 C C . ILE A 1 185 ? -1.264 -10.391 1.961 1.00 90.62 185 ILE A C 1
ATOM 1460 O O . ILE A 1 185 ? -1.702 -10.652 3.084 1.00 90.62 185 ILE A O 1
ATOM 1464 N N . SER A 1 186 ? -1.686 -9.308 1.297 1.00 91.25 186 SER A N 1
ATOM 1465 C CA . SER A 1 186 ? -2.624 -8.332 1.873 1.00 91.25 186 SER A CA 1
ATOM 1466 C C . SER A 1 186 ? -3.980 -8.946 2.232 1.00 91.25 186 SER A C 1
ATOM 1468 O O . SER A 1 186 ? -4.534 -8.647 3.295 1.00 91.25 186 SER A O 1
ATOM 1470 N N . LYS A 1 187 ? -4.487 -9.862 1.396 1.00 88.81 187 LYS A N 1
ATOM 1471 C CA . LYS A 1 187 ? -5.768 -10.541 1.622 1.00 88.81 187 LYS A CA 1
ATOM 1472 C C . LYS A 1 187 ? -5.745 -11.335 2.918 1.00 88.81 187 LYS A C 1
ATOM 1474 O O . LYS A 1 187 ? -6.697 -11.285 3.692 1.00 88.81 187 LYS A O 1
ATOM 1479 N N . GLU A 1 188 ? -4.657 -12.043 3.146 1.00 86.56 188 GLU A N 1
ATOM 1480 C CA . GLU A 1 188 ? -4.473 -12.925 4.286 1.00 86.56 188 GLU A CA 1
ATOM 1481 C C . GLU A 1 188 ? -4.176 -12.141 5.569 1.00 86.56 188 GLU A C 1
ATOM 1483 O O . GLU A 1 188 ? -4.834 -12.332 6.593 1.00 86.56 188 GLU A O 1
ATOM 1488 N N . LEU A 1 189 ? -3.257 -11.177 5.495 1.00 87.38 189 LEU A N 1
ATOM 1489 C CA . LEU A 1 189 ? -2.841 -10.392 6.652 1.00 87.38 189 LEU A CA 1
ATOM 1490 C C . LEU A 1 189 ? -3.918 -9.400 7.111 1.00 87.38 189 LEU A C 1
ATOM 1492 O O . LEU A 1 189 ? -4.174 -9.248 8.308 1.00 87.38 189 LEU A O 1
ATOM 1496 N N . LEU A 1 190 ? -4.547 -8.702 6.164 1.00 88.00 190 LEU A N 1
ATOM 1497 C CA . LEU A 1 190 ? -5.431 -7.570 6.448 1.00 88.00 190 LEU A CA 1
ATOM 1498 C C . LEU A 1 190 ? -6.906 -7.939 6.282 1.00 88.00 190 LEU A C 1
ATOM 1500 O O . LEU A 1 190 ? -7.774 -7.268 6.844 1.00 88.00 190 LEU A O 1
ATOM 1504 N N . GLY A 1 191 ? -7.219 -9.061 5.627 1.00 89.12 191 GLY A N 1
ATOM 1505 C CA . GLY A 1 191 ? -8.596 -9.447 5.305 1.00 89.12 191 GLY A CA 1
ATOM 1506 C C . GLY A 1 191 ? -9.195 -8.606 4.178 1.00 89.12 191 GLY A C 1
ATOM 1507 O O . GLY A 1 191 ? -10.411 -8.593 4.005 1.00 89.12 191 GLY A O 1
ATOM 1508 N N . LEU A 1 192 ? -8.356 -7.871 3.444 1.00 89.81 192 LEU A N 1
ATOM 1509 C CA . LEU A 1 192 ? -8.746 -7.000 2.345 1.00 89.81 192 LEU A CA 1
ATOM 1510 C C . LEU A 1 192 ? -8.002 -7.448 1.095 1.00 89.81 192 LEU A C 1
ATOM 1512 O O . LEU A 1 192 ? -6.779 -7.515 1.091 1.00 89.81 192 LEU A O 1
ATOM 1516 N N . LYS A 1 193 ? -8.739 -7.745 0.025 1.00 91.25 193 LYS A N 1
ATOM 1517 C CA . LYS A 1 193 ? -8.136 -7.956 -1.290 1.00 91.25 193 LYS A CA 1
ATOM 1518 C C . LYS A 1 193 ? -7.781 -6.590 -1.870 1.00 91.25 193 LYS A C 1
ATOM 1520 O O . LYS A 1 193 ? -8.674 -5.880 -2.329 1.00 91.25 193 LYS A O 1
ATOM 1525 N N . VAL A 1 194 ? -6.511 -6.226 -1.772 1.00 92.12 194 VAL A N 1
ATOM 1526 C CA . VAL A 1 194 ? -5.985 -4.950 -2.257 1.00 92.12 194 VAL A CA 1
ATOM 1527 C C . VAL A 1 194 ? -5.623 -5.068 -3.731 1.00 92.12 194 VAL A C 1
ATOM 1529 O O . VAL A 1 194 ? -5.255 -6.145 -4.201 1.00 92.12 194 VAL A O 1
ATOM 1532 N N . HIS A 1 195 ? -5.726 -3.955 -4.448 1.00 91.44 195 HIS A N 1
ATOM 1533 C CA . HIS A 1 195 ? -5.244 -3.817 -5.813 1.00 91.44 195 HIS A CA 1
ATOM 1534 C C . HIS A 1 195 ? -4.171 -2.736 -5.837 1.00 91.44 195 HIS A C 1
ATOM 1536 O O . HIS A 1 195 ? -4.444 -1.580 -5.543 1.00 91.44 195 HIS A O 1
ATOM 1542 N N . VAL A 1 196 ? -2.946 -3.108 -6.196 1.00 92.25 196 VAL A N 1
ATOM 1543 C CA . VAL A 1 196 ? -1.778 -2.211 -6.211 1.00 92.25 196 VAL A CA 1
ATOM 1544 C C . VAL A 1 196 ? -1.615 -1.567 -7.600 1.00 92.25 196 VAL A C 1
ATOM 1546 O O . VAL A 1 196 ? -0.552 -1.089 -7.973 1.00 92.25 196 VAL A O 1
ATOM 1549 N N . GLY A 1 197 ? -2.673 -1.562 -8.418 1.00 87.75 197 GLY A N 1
ATOM 1550 C CA . GLY A 1 197 ? -2.678 -0.903 -9.728 1.00 87.75 197 GLY A CA 1
ATOM 1551 C C . GLY A 1 197 ? -1.948 -1.654 -10.848 1.00 87.75 197 GLY A C 1
ATOM 1552 O O . GLY A 1 197 ? -1.718 -1.069 -11.900 1.00 87.75 197 GLY A O 1
ATOM 1553 N N . ARG A 1 198 ? -1.629 -2.948 -10.678 1.00 87.69 198 ARG A N 1
ATOM 1554 C CA . ARG A 1 198 ? -0.884 -3.747 -11.677 1.00 87.69 198 ARG A CA 1
ATOM 1555 C C . ARG A 1 198 ? -1.439 -3.637 -13.094 1.00 87.69 198 ARG A C 1
ATOM 1557 O O . ARG A 1 198 ? -0.694 -3.354 -14.023 1.00 87.69 198 ARG A O 1
ATOM 1564 N N . ILE A 1 199 ? -2.750 -3.840 -13.243 1.00 83.50 199 ILE A N 1
ATOM 1565 C CA . ILE A 1 199 ? -3.426 -3.833 -14.547 1.00 83.50 199 ILE A CA 1
ATOM 1566 C C . ILE A 1 199 ? -3.376 -2.449 -15.194 1.00 83.50 199 ILE A C 1
ATOM 1568 O O . ILE A 1 199 ? -3.073 -2.342 -16.379 1.00 83.50 199 ILE A O 1
ATOM 1572 N N . VAL A 1 200 ? -3.617 -1.393 -14.412 1.00 82.19 200 VAL A N 1
ATOM 1573 C CA . VAL A 1 200 ? -3.525 -0.005 -14.889 1.00 82.19 200 VAL A CA 1
ATOM 1574 C C . VAL A 1 200 ? -2.105 0.293 -15.373 1.00 82.19 200 VAL A C 1
ATOM 1576 O O . VAL A 1 200 ? -1.942 0.865 -16.445 1.00 82.19 200 VAL A O 1
ATOM 1579 N N . GLY A 1 201 ? -1.092 -0.191 -14.651 1.00 78.19 201 GLY A N 1
ATOM 1580 C CA . GLY A 1 201 ? 0.308 -0.106 -15.056 1.00 78.19 201 GLY A CA 1
ATOM 1581 C C . GLY A 1 201 ? 0.618 -0.737 -16.395 1.00 78.19 201 GLY A C 1
ATOM 1582 O O . GLY A 1 201 ? 1.289 -0.134 -17.221 1.00 78.19 201 GLY A O 1
ATOM 1583 N N . ILE A 1 202 ? 0.069 -1.922 -16.648 1.00 78.81 202 ILE A N 1
ATOM 1584 C CA . ILE A 1 202 ? 0.244 -2.608 -17.931 1.00 78.81 202 ILE A CA 1
ATOM 1585 C C . ILE A 1 202 ? -0.361 -1.783 -19.062 1.00 78.81 202 ILE A C 1
ATOM 1587 O O . ILE A 1 202 ? 0.262 -1.634 -20.108 1.00 78.81 202 ILE A O 1
ATOM 1591 N N . TYR A 1 203 ? -1.571 -1.251 -18.869 1.00 80.69 203 TYR A N 1
ATOM 1592 C CA . TYR A 1 203 ? -2.212 -0.410 -19.877 1.00 80.69 203 TYR A CA 1
ATOM 1593 C C . TYR A 1 203 ? -1.441 0.886 -20.116 1.00 80.69 203 TYR A C 1
ATOM 1595 O O . TYR A 1 203 ? -1.303 1.296 -21.266 1.00 80.69 203 TYR A O 1
ATOM 1603 N N . ALA A 1 204 ? -0.913 1.500 -19.059 1.00 75.88 204 ALA A N 1
ATOM 1604 C CA . ALA A 1 204 ? -0.048 2.665 -19.165 1.00 75.88 204 ALA A CA 1
ATOM 1605 C C . ALA A 1 204 ? 1.226 2.342 -19.960 1.00 75.88 204 ALA A C 1
ATOM 1607 O O . ALA A 1 204 ? 1.521 3.024 -20.939 1.00 75.88 204 ALA A O 1
ATOM 1608 N N . ASP A 1 205 ? 1.924 1.262 -19.608 1.00 73.00 205 ASP A N 1
ATOM 1609 C CA . ASP A 1 205 ? 3.142 0.823 -20.292 1.00 73.00 205 ASP A CA 1
ATOM 1610 C C . ASP A 1 205 ? 2.864 0.463 -21.762 1.00 73.00 205 ASP A C 1
ATOM 1612 O O . ASP A 1 205 ? 3.656 0.785 -22.643 1.00 73.00 205 ASP A O 1
ATOM 1616 N N . LEU A 1 206 ? 1.718 -0.160 -22.057 1.00 77.44 206 LEU A N 1
ATOM 1617 C CA . LEU A 1 206 ? 1.276 -0.466 -23.420 1.00 77.44 206 LEU A CA 1
ATOM 1618 C C . LEU A 1 206 ? 0.923 0.788 -24.227 1.00 77.44 206 LEU A C 1
ATOM 1620 O O . LEU A 1 206 ? 1.258 0.866 -25.407 1.00 77.44 206 LEU A O 1
ATOM 1624 N N . GLY A 1 207 ? 0.229 1.747 -23.613 1.00 76.62 207 GLY A N 1
ATOM 1625 C CA . GLY A 1 207 ? -0.225 2.973 -24.270 1.00 76.62 207 GLY A CA 1
ATOM 1626 C C . GLY A 1 207 ? 0.897 3.978 -24.527 1.00 76.62 207 GLY A C 1
ATOM 1627 O O . GLY A 1 207 ? 0.829 4.733 -25.493 1.00 76.62 207 GLY A O 1
ATOM 1628 N N . MET A 1 208 ? 1.940 3.968 -23.693 1.00 67.69 208 MET A N 1
ATOM 1629 C CA . MET A 1 208 ? 3.091 4.871 -23.800 1.00 67.69 208 MET A CA 1
ATOM 1630 C C . MET A 1 208 ? 4.161 4.384 -24.787 1.00 67.69 208 MET A C 1
ATOM 1632 O O . MET A 1 208 ? 5.091 5.127 -25.099 1.00 67.69 208 MET A O 1
ATOM 1636 N N . ARG A 1 209 ? 4.057 3.153 -25.301 1.00 67.94 209 ARG A N 1
ATOM 1637 C CA . ARG A 1 209 ? 5.018 2.612 -26.267 1.00 67.94 209 ARG A CA 1
ATOM 1638 C C . ARG A 1 209 ? 4.815 3.212 -27.653 1.00 67.94 209 ARG A C 1
ATOM 1640 O O . ARG A 1 209 ? 3.805 2.991 -28.319 1.00 67.94 209 ARG A O 1
ATOM 1647 N N . THR A 1 210 ? 5.816 3.963 -28.101 1.00 63.03 210 THR A N 1
ATOM 1648 C CA . THR A 1 210 ? 5.884 4.531 -29.455 1.00 63.03 210 THR A CA 1
ATOM 1649 C C . THR A 1 210 ? 6.200 3.461 -30.508 1.00 63.03 210 THR A C 1
ATOM 1651 O O . THR A 1 210 ? 5.812 3.591 -31.674 1.00 63.03 210 THR A O 1
ATOM 1654 N N . ASP A 1 211 ? 6.827 2.355 -30.102 1.00 67.19 211 ASP A N 1
ATOM 1655 C CA . ASP A 1 211 ? 7.072 1.185 -30.931 1.00 67.19 211 ASP A CA 1
ATOM 1656 C C . ASP A 1 211 ? 5.861 0.242 -30.936 1.00 67.19 211 ASP A C 1
ATOM 1658 O O . ASP A 1 211 ? 5.743 -0.687 -30.143 1.00 67.19 211 ASP A O 1
ATOM 1662 N N . ARG A 1 212 ? 4.973 0.418 -31.924 1.00 57.06 212 ARG A N 1
ATOM 1663 C CA . ARG A 1 212 ? 3.763 -0.412 -32.144 1.00 57.06 212 ARG A CA 1
ATOM 1664 C C . ARG A 1 212 ? 3.998 -1.934 -32.212 1.00 57.06 212 ARG A C 1
ATOM 1666 O O . ARG A 1 212 ? 3.038 -2.695 -32.299 1.00 57.06 212 ARG A O 1
ATOM 1673 N N . HIS A 1 213 ? 5.250 -2.383 -32.225 1.00 58.81 213 HIS A N 1
ATOM 1674 C CA . HIS A 1 213 ? 5.641 -3.785 -32.324 1.00 58.81 213 HIS A CA 1
ATOM 1675 C C . HIS A 1 213 ? 6.177 -4.386 -31.025 1.00 58.81 213 HIS A C 1
ATOM 1677 O O . HIS A 1 213 ? 6.345 -5.603 -30.966 1.00 58.81 213 HIS A O 1
ATOM 1683 N N . ALA A 1 214 ? 6.409 -3.593 -29.979 1.00 66.50 214 ALA A N 1
ATOM 1684 C CA . ALA A 1 214 ? 6.849 -4.137 -28.708 1.00 66.50 214 ALA A CA 1
ATOM 1685 C C . ALA A 1 214 ? 5.649 -4.327 -27.775 1.00 66.50 214 ALA A C 1
ATOM 1687 O O . ALA A 1 214 ? 5.287 -3.474 -26.969 1.00 66.50 214 ALA A O 1
ATOM 1688 N N . GLY A 1 215 ? 5.010 -5.489 -27.884 1.00 69.50 215 GLY A N 1
ATOM 1689 C CA . GLY A 1 215 ? 4.110 -5.965 -26.836 1.00 69.50 215 GLY A CA 1
ATOM 1690 C C . GLY A 1 215 ? 4.875 -6.309 -25.546 1.00 69.50 215 GLY A C 1
ATOM 1691 O O . GLY A 1 215 ? 6.113 -6.344 -25.542 1.00 69.50 215 GLY A O 1
ATOM 1692 N N . PRO A 1 216 ? 4.173 -6.559 -24.428 1.00 74.50 216 PRO A N 1
ATOM 1693 C CA . PRO A 1 216 ? 4.753 -7.245 -23.279 1.00 74.50 216 PRO A CA 1
ATOM 1694 C C . PRO A 1 216 ? 5.408 -8.545 -23.750 1.00 74.50 216 PRO A C 1
ATOM 1696 O O . PRO A 1 216 ? 4.887 -9.234 -24.633 1.00 74.50 216 PRO A O 1
ATOM 1699 N N . SER A 1 217 ? 6.562 -8.883 -23.177 1.00 74.12 217 SER A N 1
ATOM 1700 C CA . SER A 1 217 ? 7.185 -10.170 -23.468 1.00 74.12 217 SER A CA 1
ATOM 1701 C C . SER A 1 217 ? 6.290 -11.313 -22.973 1.00 74.12 217 SER A C 1
ATOM 1703 O O . SER A 1 217 ? 5.436 -11.124 -22.106 1.00 74.12 217 SER A O 1
ATOM 1705 N N . VAL A 1 218 ? 6.504 -12.530 -23.478 1.00 77.25 218 VAL A N 1
ATOM 1706 C CA . VAL A 1 218 ? 5.809 -13.733 -22.976 1.00 77.25 218 VAL A CA 1
ATOM 1707 C C . VAL A 1 218 ? 5.974 -13.870 -21.455 1.00 77.25 218 VAL A C 1
ATOM 1709 O O . VAL A 1 218 ? 5.013 -14.189 -20.765 1.00 77.25 218 VAL A O 1
ATOM 1712 N N . HIS A 1 219 ? 7.150 -13.536 -20.916 1.00 72.38 219 HIS A N 1
ATOM 1713 C CA . HIS A 1 219 ? 7.393 -13.541 -19.472 1.00 72.38 219 HIS A CA 1
ATOM 1714 C C . HIS A 1 219 ? 6.560 -12.488 -18.733 1.00 72.38 219 HIS A C 1
ATOM 1716 O O . HIS A 1 219 ? 6.067 -12.760 -17.643 1.00 72.38 219 HIS A O 1
ATOM 1722 N N . ASP A 1 220 ? 6.372 -11.298 -19.308 1.00 72.94 220 ASP A N 1
ATOM 1723 C CA . ASP A 1 220 ? 5.501 -10.281 -18.709 1.00 72.94 220 ASP A CA 1
ATOM 1724 C C . ASP A 1 220 ? 4.049 -10.780 -18.702 1.00 72.94 220 ASP A C 1
ATOM 1726 O O . ASP A 1 220 ? 3.381 -10.732 -17.673 1.00 72.94 220 ASP A O 1
ATOM 1730 N N . MET A 1 221 ? 3.591 -11.381 -19.806 1.00 79.88 221 MET A N 1
ATOM 1731 C CA . MET A 1 221 ? 2.252 -11.974 -19.913 1.00 79.88 221 MET A CA 1
ATOM 1732 C C . MET A 1 221 ? 2.020 -13.122 -18.912 1.00 79.88 221 MET A C 1
ATOM 1734 O O . MET A 1 221 ? 0.932 -13.235 -18.340 1.00 79.88 221 MET A O 1
ATOM 1738 N N . GLU A 1 222 ? 3.031 -13.955 -18.658 1.00 76.69 222 GLU A N 1
ATOM 1739 C CA . GLU A 1 222 ? 3.009 -14.993 -17.617 1.00 76.69 222 GLU A CA 1
ATOM 1740 C C . GLU A 1 222 ? 2.884 -14.378 -16.215 1.00 76.69 222 GLU A C 1
ATOM 1742 O O . GLU A 1 222 ? 2.018 -14.762 -15.415 1.00 76.69 222 GLU A O 1
ATOM 1747 N N . MET A 1 223 ? 3.700 -13.358 -15.934 1.00 71.62 223 MET A N 1
ATOM 1748 C CA . MET A 1 223 ? 3.675 -12.633 -14.666 1.00 71.62 223 MET A CA 1
ATOM 1749 C C . MET A 1 223 ? 2.321 -11.966 -14.414 1.00 71.62 223 MET A C 1
ATOM 1751 O O . MET A 1 223 ? 1.826 -11.983 -13.286 1.00 71.62 223 MET A O 1
ATOM 1755 N N . TYR A 1 224 ? 1.670 -11.467 -15.462 1.00 72.19 224 TYR A N 1
ATOM 1756 C CA . TYR A 1 224 ? 0.316 -10.915 -15.399 1.00 72.19 224 TYR A CA 1
ATOM 1757 C C . TYR A 1 224 ? -0.777 -11.972 -15.235 1.00 72.19 224 TYR A C 1
ATOM 1759 O O . TYR A 1 224 ? -1.918 -11.634 -14.928 1.00 72.19 224 TYR A O 1
ATOM 1767 N N . GLY A 1 225 ? -0.432 -13.253 -15.376 1.00 74.44 225 GLY A N 1
ATOM 1768 C CA . GLY A 1 225 ? -1.384 -14.354 -15.300 1.00 74.44 225 GLY A CA 1
ATOM 1769 C C . GLY A 1 225 ? -2.286 -14.451 -16.527 1.00 74.44 225 GLY A C 1
ATOM 1770 O O . GLY A 1 225 ? -3.336 -15.077 -16.437 1.00 74.44 225 GLY A O 1
ATOM 1771 N N . PHE A 1 226 ? -1.886 -13.854 -17.657 1.00 78.50 226 PHE A N 1
ATOM 1772 C CA . PHE A 1 226 ? -2.592 -13.994 -18.934 1.00 78.50 226 PHE A CA 1
ATOM 1773 C C . PHE A 1 226 ? -2.317 -15.341 -19.608 1.00 78.50 226 PHE A C 1
ATOM 1775 O O . PHE A 1 226 ? -3.138 -15.799 -20.396 1.00 78.50 226 PHE A O 1
ATOM 1782 N N . LEU A 1 227 ? -1.166 -15.960 -19.320 1.00 74.69 227 LEU A N 1
ATOM 1783 C CA . LEU A 1 227 ? -0.766 -17.232 -19.933 1.00 74.69 227 LEU A CA 1
ATOM 1784 C C . LEU A 1 227 ? -1.164 -18.467 -19.128 1.00 74.69 227 LEU A C 1
ATOM 1786 O O . LEU A 1 227 ? -1.129 -19.563 -19.677 1.00 74.69 227 LEU A O 1
ATOM 1790 N N . ASP A 1 228 ? -1.564 -18.307 -17.866 1.00 69.88 228 ASP A N 1
ATOM 1791 C CA . ASP A 1 228 ? -2.089 -19.417 -17.077 1.00 69.88 228 ASP A CA 1
ATOM 1792 C C . ASP A 1 228 ? -3.567 -19.625 -17.434 1.00 69.88 228 ASP A C 1
ATOM 1794 O O . ASP A 1 228 ? -4.391 -18.756 -17.118 1.00 69.88 228 ASP A O 1
ATOM 1798 N N . PRO A 1 229 ? -3.961 -20.780 -18.009 1.00 60.75 229 PRO A N 1
ATOM 1799 C CA . PRO A 1 229 ? -5.351 -21.206 -17.939 1.00 60.75 229 PRO A CA 1
ATOM 1800 C C . PRO A 1 229 ? -5.773 -21.150 -16.470 1.00 60.75 229 PRO A C 1
ATOM 1802 O O . PRO A 1 229 ? -5.000 -21.559 -15.601 1.00 60.75 229 PRO A O 1
ATOM 1805 N N . LEU A 1 230 ? -6.979 -20.657 -16.168 1.00 57.62 230 LEU A N 1
ATOM 1806 C CA . LEU A 1 230 ? -7.465 -20.528 -14.782 1.00 57.62 230 LEU A CA 1
ATOM 1807 C C . LEU A 1 230 ? -7.282 -21.823 -13.963 1.00 57.62 230 LEU A C 1
ATOM 1809 O O . LEU A 1 230 ? -7.082 -21.770 -12.753 1.00 57.62 230 LEU A O 1
ATOM 1813 N N . GLU A 1 231 ? -7.271 -22.968 -14.643 1.00 54.31 231 GLU A N 1
ATOM 1814 C CA . GLU A 1 231 ? -7.120 -24.313 -14.095 1.00 54.31 231 GLU A CA 1
ATOM 1815 C C . GLU A 1 231 ? -5.659 -24.756 -13.863 1.00 54.31 231 GLU A C 1
ATOM 1817 O O . GLU A 1 231 ? -5.427 -25.678 -13.090 1.00 54.31 231 GLU A O 1
ATOM 1822 N N . ASN A 1 232 ? -4.651 -24.105 -14.458 1.00 54.22 232 ASN A N 1
ATOM 1823 C CA . ASN A 1 232 ? -3.239 -24.536 -14.458 1.00 54.22 232 ASN A CA 1
ATOM 1824 C C . ASN A 1 232 ? -2.277 -23.624 -13.695 1.00 54.22 232 ASN A C 1
ATOM 1826 O O . ASN A 1 232 ? -1.065 -23.820 -13.759 1.00 54.22 232 ASN A O 1
ATOM 1830 N N . ARG A 1 233 ? -2.804 -22.679 -12.915 1.00 58.66 233 ARG A N 1
ATOM 1831 C CA . ARG A 1 233 ? -1.973 -21.873 -12.018 1.00 58.66 233 ARG A CA 1
ATOM 1832 C C . ARG A 1 233 ? -1.089 -22.789 -11.154 1.00 58.66 233 ARG A C 1
ATOM 1834 O O . ARG A 1 233 ? -1.615 -23.776 -10.629 1.00 58.66 233 ARG A O 1
ATOM 1841 N N . PRO A 1 234 ? 0.218 -22.510 -11.001 1.00 53.19 234 PRO A N 1
ATOM 1842 C CA . PRO A 1 234 ? 1.097 -23.318 -10.158 1.00 53.19 234 PRO A CA 1
ATOM 1843 C C . PRO A 1 234 ? 0.548 -23.396 -8.724 1.00 53.19 234 PRO A C 1
ATOM 1845 O O . PRO A 1 234 ? -0.201 -22.517 -8.308 1.00 53.19 234 PRO A O 1
ATOM 1848 N N . ALA A 1 235 ? 0.885 -24.442 -7.962 1.00 52.34 235 ALA A N 1
ATOM 1849 C CA . ALA A 1 235 ? 0.294 -24.687 -6.635 1.00 52.34 235 ALA A CA 1
ATOM 1850 C C . ALA A 1 235 ? 0.414 -23.471 -5.690 1.00 52.34 235 ALA A C 1
ATOM 1852 O O . ALA A 1 235 ? -0.565 -23.079 -5.069 1.00 52.34 235 ALA A O 1
ATOM 1853 N N . TRP A 1 236 ? 1.545 -22.756 -5.719 1.00 57.50 236 TRP A N 1
ATOM 1854 C CA . TRP A 1 236 ? 1.738 -21.493 -4.984 1.00 57.50 236 TRP A CA 1
ATOM 1855 C C . TRP A 1 236 ? 0.859 -20.320 -5.473 1.00 57.50 236 TRP A C 1
ATOM 1857 O O . TRP A 1 236 ? 0.807 -19.281 -4.839 1.00 57.50 236 TRP A O 1
ATOM 1867 N N . ARG A 1 237 ? 0.169 -20.427 -6.612 1.00 55.38 237 ARG A N 1
ATOM 1868 C CA . ARG A 1 237 ? -0.901 -19.501 -7.035 1.00 55.38 237 ARG A CA 1
ATOM 1869 C C . ARG A 1 237 ? -2.301 -20.042 -6.741 1.00 55.38 237 ARG A C 1
ATOM 1871 O O . ARG A 1 237 ? -3.214 -19.236 -6.587 1.00 55.38 237 ARG A O 1
ATOM 1878 N N . ARG A 1 238 ? -2.505 -21.366 -6.716 1.00 53.94 238 ARG A N 1
ATOM 1879 C CA . ARG A 1 238 ? -3.804 -21.972 -6.348 1.00 53.94 238 ARG A CA 1
ATOM 1880 C C . ARG A 1 238 ? -4.074 -21.837 -4.855 1.00 53.94 238 ARG A C 1
ATOM 1882 O O . ARG A 1 238 ? -5.181 -21.473 -4.474 1.00 53.94 238 ARG A O 1
ATOM 1889 N N . ASP A 1 239 ? -3.033 -22.031 -4.059 1.00 49.19 239 ASP A N 1
ATOM 1890 C CA . ASP A 1 239 ? -3.095 -22.044 -2.601 1.00 49.19 239 ASP A CA 1
ATOM 1891 C C . ASP A 1 239 ? -2.636 -20.691 -1.994 1.00 49.19 239 ASP A C 1
ATOM 1893 O O . ASP A 1 239 ? -2.609 -20.523 -0.779 1.00 49.19 239 ASP A O 1
ATOM 1897 N N . GLY A 1 240 ? -2.311 -19.699 -2.842 1.00 51.22 240 GLY A N 1
ATOM 1898 C CA . GLY A 1 240 ? -1.663 -18.429 -2.473 1.00 51.22 240 GLY A CA 1
ATOM 1899 C C . GLY A 1 240 ? -0.141 -18.570 -2.330 1.00 51.22 240 GLY A C 1
ATOM 1900 O O . GLY A 1 240 ? 0.364 -19.683 -2.198 1.00 51.22 240 GLY A O 1
ATOM 1901 N N . ILE A 1 241 ? 0.627 -17.466 -2.356 1.00 47.50 241 ILE A N 1
ATOM 1902 C CA . ILE A 1 241 ? 2.101 -17.495 -2.133 1.00 47.50 241 ILE A CA 1
ATOM 1903 C C . ILE A 1 241 ? 2.451 -18.206 -0.814 1.00 47.50 241 ILE A C 1
ATOM 1905 O O . ILE A 1 241 ? 3.540 -18.757 -0.655 1.00 47.50 241 ILE A O 1
ATOM 1909 N N . LEU A 1 242 ? 1.484 -18.252 0.101 1.00 49.81 242 LEU A N 1
ATOM 1910 C CA . LEU A 1 242 ? 1.491 -19.013 1.337 1.00 49.81 242 LEU A CA 1
ATOM 1911 C C . LEU A 1 242 ? 0.719 -20.333 1.224 1.00 49.81 242 LEU A C 1
ATOM 1913 O O . LEU A 1 242 ? 0.116 -20.768 2.191 1.00 49.81 242 LEU A O 1
ATOM 1917 N N . GLY A 1 243 ? 0.812 -21.031 0.089 1.00 40.72 243 GLY A N 1
ATOM 1918 C CA . GLY A 1 243 ? 0.170 -22.326 -0.183 1.00 40.72 243 GLY A CA 1
ATOM 1919 C C . GLY A 1 243 ? 0.523 -23.463 0.776 1.00 40.72 243 GLY A C 1
ATOM 1920 O O . GLY A 1 243 ? 0.034 -24.581 0.668 1.00 40.72 243 GLY A O 1
ATOM 1921 N N . ASN A 1 244 ? 1.336 -23.154 1.772 1.00 46.47 244 ASN A N 1
ATOM 1922 C CA . ASN A 1 244 ? 1.310 -23.827 3.040 1.00 46.47 244 ASN A CA 1
ATOM 1923 C C . ASN A 1 244 ? 0.289 -23.135 3.954 1.00 46.47 244 ASN A C 1
ATOM 1925 O O . ASN A 1 244 ? 0.644 -22.194 4.664 1.00 46.47 244 ASN A O 1
ATOM 1929 N N . HIS A 1 245 ? -0.910 -23.711 4.081 1.00 50.47 245 HIS A N 1
ATOM 1930 C CA . HIS A 1 245 ? -1.685 -23.616 5.330 1.00 50.47 245 HIS A CA 1
ATOM 1931 C C . HIS A 1 245 ? -0.759 -23.767 6.562 1.00 50.47 245 HIS A C 1
ATOM 1933 O O . HIS A 1 245 ? -0.876 -23.037 7.541 1.00 50.47 245 HIS A O 1
ATOM 1939 N N . SER A 1 246 ? 0.309 -24.563 6.415 1.00 57.31 246 SER A N 1
ATOM 1940 C CA . SER A 1 246 ? 1.406 -24.701 7.367 1.00 57.31 246 SER A CA 1
ATOM 1941 C C . SER A 1 246 ? 2.164 -23.418 7.738 1.00 57.31 246 SER A C 1
ATOM 1943 O O . SER A 1 246 ? 2.896 -23.481 8.711 1.00 57.31 246 SER A O 1
ATOM 1945 N N . PHE A 1 247 ? 2.154 -22.307 6.995 1.00 61.94 247 PHE A N 1
ATOM 1946 C CA . PHE A 1 247 ? 2.996 -21.156 7.354 1.00 61.94 247 PHE A CA 1
ATOM 1947 C C . PHE A 1 247 ? 2.341 -20.298 8.432 1.00 61.94 247 PHE A C 1
ATOM 1949 O O . PHE A 1 247 ? 2.955 -20.054 9.472 1.00 61.94 247 PHE A O 1
ATOM 1956 N N . LEU A 1 248 ? 1.090 -19.878 8.219 1.00 60.97 248 LEU A N 1
ATOM 1957 C CA . LEU A 1 248 ? 0.349 -19.174 9.263 1.00 60.97 248 LEU A CA 1
ATOM 1958 C C . LEU A 1 248 ? 0.007 -20.081 10.429 1.00 60.97 248 LEU A C 1
ATOM 1960 O O . LEU A 1 248 ? 0.157 -19.636 11.563 1.00 60.97 248 LEU A O 1
ATOM 1964 N N . GLU A 1 249 ? -0.375 -21.331 10.163 1.00 69.31 249 GLU A N 1
ATOM 1965 C CA . GLU A 1 249 ? -0.602 -22.312 11.223 1.00 69.31 249 GLU A CA 1
ATOM 1966 C C . GLU A 1 249 ? 0.686 -22.558 12.013 1.00 69.31 249 GLU A C 1
ATOM 1968 O O . GLU A 1 249 ? 0.625 -22.726 13.221 1.00 69.31 249 GLU A O 1
ATOM 1973 N N . ARG A 1 250 ? 1.874 -22.488 11.388 1.00 67.75 250 ARG A N 1
ATOM 1974 C CA . ARG A 1 250 ? 3.149 -22.591 12.116 1.00 67.75 250 ARG A CA 1
ATOM 1975 C C . ARG A 1 250 ? 3.423 -21.378 12.995 1.00 67.75 250 ARG A C 1
ATOM 1977 O O . ARG A 1 250 ? 3.848 -21.563 14.128 1.00 67.75 250 ARG A O 1
ATOM 1984 N N . ILE A 1 251 ? 3.127 -20.167 12.516 1.00 65.94 251 ILE A N 1
ATOM 1985 C CA . ILE A 1 251 ? 3.193 -18.948 13.344 1.00 65.94 251 ILE A CA 1
ATOM 1986 C C . ILE A 1 251 ? 2.188 -19.012 14.505 1.00 65.94 251 ILE A C 1
ATOM 1988 O O . ILE A 1 251 ? 2.473 -18.476 15.570 1.00 65.94 251 ILE A O 1
ATOM 1992 N N . GLU A 1 252 ? 1.020 -19.626 14.303 1.00 69.19 252 GLU A N 1
ATOM 1993 C CA . GLU A 1 252 ? 0.004 -19.823 15.347 1.00 69.19 252 GLU A CA 1
ATOM 1994 C C . GLU A 1 252 ? 0.365 -20.950 16.322 1.00 69.19 252 GLU A C 1
ATOM 1996 O O . GLU A 1 252 ? 0.052 -20.848 17.503 1.00 69.19 252 GLU A O 1
ATOM 2001 N N . SER A 1 253 ? 1.032 -22.003 15.842 1.00 71.81 253 SER A N 1
ATOM 2002 C CA . SER A 1 253 ? 1.472 -23.150 16.647 1.00 71.81 253 SER A CA 1
ATOM 2003 C C . SER A 1 253 ? 2.713 -22.862 17.484 1.00 71.81 253 SER A C 1
ATOM 2005 O O . SER A 1 253 ? 2.976 -23.565 18.456 1.00 71.81 253 SER A O 1
ATOM 2007 N N . GLU A 1 254 ? 3.490 -21.843 17.110 1.00 72.94 254 GLU A N 1
ATOM 2008 C CA . GLU A 1 254 ? 4.477 -21.248 18.002 1.00 72.94 254 GLU A CA 1
ATOM 2009 C C . GLU A 1 254 ? 3.694 -20.487 19.076 1.00 72.94 254 GLU A C 1
ATOM 2011 O O . GLU A 1 254 ? 3.460 -19.281 18.947 1.00 72.94 254 GLU A O 1
ATOM 2016 N N . GLU A 1 255 ? 3.231 -21.225 20.097 1.00 56.75 255 GLU A N 1
ATOM 2017 C CA . GLU A 1 255 ? 2.581 -20.642 21.266 1.00 56.75 255 GLU A CA 1
ATOM 2018 C C . GLU A 1 255 ? 3.436 -19.463 21.738 1.00 56.75 255 GLU A C 1
ATOM 2020 O O . GLU A 1 255 ? 4.665 -19.589 21.823 1.00 56.75 255 GLU A O 1
ATOM 2025 N N . PRO A 1 256 ? 2.828 -18.288 21.961 1.00 55.50 256 PRO A N 1
ATOM 2026 C CA . PRO A 1 256 ? 3.571 -17.152 22.459 1.00 55.50 256 PRO A CA 1
ATOM 2027 C C . PRO A 1 256 ? 4.185 -17.586 23.787 1.00 55.50 256 PRO A C 1
ATOM 2029 O O . PRO A 1 256 ? 3.445 -17.804 24.741 1.00 55.50 256 PRO A O 1
ATOM 2032 N N . GLU A 1 257 ? 5.514 -17.750 23.830 1.00 61.44 257 GLU A N 1
ATOM 2033 C CA . GLU A 1 257 ? 6.235 -17.884 25.095 1.00 61.44 257 GLU A CA 1
ATOM 2034 C C . GLU A 1 257 ? 5.692 -16.803 26.019 1.00 61.44 257 GLU A C 1
ATOM 2036 O O . GLU A 1 257 ? 5.753 -15.627 25.662 1.00 61.44 257 GLU A O 1
ATOM 2041 N N . ASP A 1 258 ? 5.061 -17.249 27.103 1.00 54.72 258 ASP A N 1
ATOM 2042 C CA . ASP A 1 258 ? 4.229 -16.506 28.042 1.00 54.72 258 ASP A CA 1
ATOM 2043 C C . ASP A 1 258 ? 4.498 -14.987 28.035 1.00 54.72 258 ASP A C 1
ATOM 2045 O O . ASP A 1 258 ? 5.362 -14.469 28.741 1.00 54.72 258 ASP A O 1
ATOM 2049 N N . VAL A 1 259 ? 3.777 -14.250 27.175 1.00 54.84 259 VAL A N 1
ATOM 2050 C CA . VAL A 1 259 ? 3.892 -12.780 27.059 1.00 54.84 259 VAL A CA 1
ATOM 2051 C C . VAL A 1 259 ? 3.009 -12.102 28.116 1.00 54.84 259 VAL A C 1
ATOM 2053 O O . VAL A 1 259 ? 2.707 -10.915 28.017 1.00 54.84 259 VAL A O 1
ATOM 2056 N N . SER A 1 260 ? 2.601 -12.828 29.162 1.00 54.31 260 SER A N 1
ATOM 2057 C CA . SER A 1 260 ? 1.802 -12.319 30.283 1.00 54.31 260 SER A CA 1
ATOM 2058 C C . SER A 1 260 ? 2.523 -11.263 31.137 1.00 54.31 260 SER A C 1
ATOM 2060 O O . SER A 1 260 ? 2.038 -10.914 32.207 1.00 54.31 260 SER A O 1
ATOM 2062 N N . MET A 1 261 ? 3.689 -10.776 30.703 1.00 50.03 261 MET A N 1
ATOM 2063 C CA . MET A 1 261 ? 4.455 -9.708 31.349 1.00 50.03 261 MET A CA 1
ATOM 2064 C C . MET A 1 261 ? 4.720 -8.498 30.444 1.00 50.03 261 MET A C 1
ATOM 2066 O O . MET A 1 261 ? 5.639 -7.730 30.707 1.00 50.03 261 MET A O 1
ATOM 2070 N N . ILE A 1 262 ? 3.919 -8.280 29.398 1.00 55.09 262 ILE A N 1
ATOM 2071 C CA . ILE A 1 262 ? 3.844 -6.953 28.769 1.00 55.09 262 ILE A CA 1
ATOM 2072 C C . ILE A 1 262 ? 2.543 -6.284 29.222 1.00 55.09 262 ILE A C 1
ATOM 2074 O O . ILE A 1 262 ? 1.664 -5.994 28.417 1.00 55.09 262 ILE A O 1
ATOM 2078 N N . ASP A 1 263 ? 2.439 -6.033 30.530 1.00 45.22 263 ASP A N 1
ATOM 2079 C CA . ASP A 1 263 ? 1.618 -4.942 31.079 1.00 45.22 263 ASP A CA 1
ATOM 2080 C C . ASP A 1 263 ? 2.387 -3.625 30.909 1.00 45.22 263 ASP A C 1
ATOM 2082 O O . ASP A 1 263 ? 2.619 -2.879 31.858 1.00 45.22 263 ASP A O 1
ATOM 2086 N N . ASP A 1 264 ? 2.857 -3.376 29.689 1.00 48.12 264 ASP A N 1
ATOM 2087 C CA . ASP A 1 264 ? 3.632 -2.191 29.370 1.00 48.12 264 ASP A CA 1
ATOM 2088 C C . ASP A 1 264 ? 2.883 -1.390 28.308 1.00 48.12 264 ASP A C 1
ATOM 2090 O O . ASP A 1 264 ? 3.216 -1.355 27.126 1.00 48.12 264 ASP A O 1
ATOM 2094 N N . ASP A 1 265 ? 1.810 -0.763 28.796 1.00 47.62 265 ASP A N 1
ATOM 2095 C CA . ASP A 1 265 ? 1.338 0.534 28.314 1.00 47.62 265 ASP A CA 1
ATOM 2096 C C . ASP A 1 265 ? 2.352 1.651 28.654 1.00 47.62 265 ASP A C 1
ATOM 2098 O O . ASP A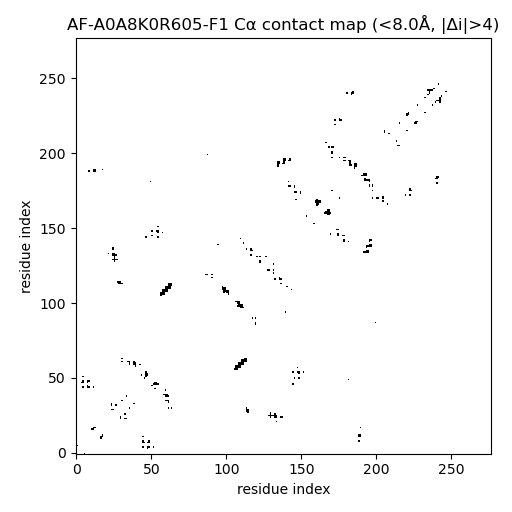 1 265 ? 2.040 2.825 28.444 1.00 47.62 265 ASP A O 1
ATOM 2102 N N . SER A 1 266 ? 3.576 1.346 29.135 1.00 52.19 266 SER A N 1
ATOM 2103 C CA . SER A 1 266 ? 4.657 2.273 28.821 1.00 52.19 266 SER A CA 1
ATOM 2104 C C . SER A 1 266 ? 4.776 2.279 27.305 1.00 52.19 266 SER A C 1
ATOM 2106 O O . SER A 1 266 ? 5.097 1.290 26.642 1.00 52.19 266 SER A O 1
ATOM 2108 N N . GLU A 1 267 ? 4.393 3.415 26.737 1.00 52.12 267 GLU A N 1
ATOM 2109 C CA . GLU A 1 267 ? 4.977 3.907 25.510 1.00 52.12 267 GLU A CA 1
ATOM 2110 C C . GLU A 1 267 ? 6.481 3.655 25.625 1.00 52.12 267 GLU A C 1
ATOM 2112 O O . GLU A 1 267 ? 7.207 4.425 26.242 1.00 52.12 267 GLU A O 1
ATOM 2117 N N . VAL A 1 268 ? 6.954 2.514 25.117 1.00 47.62 268 VAL A N 1
ATOM 2118 C CA . VAL A 1 268 ? 8.369 2.348 24.833 1.00 47.62 268 VAL A CA 1
ATOM 2119 C C . VAL A 1 268 ? 8.632 3.449 23.830 1.00 47.62 268 VAL A C 1
ATOM 2121 O O . VAL A 1 268 ? 8.191 3.332 22.683 1.00 47.62 268 VAL A O 1
ATOM 2124 N N . ASP A 1 269 ? 9.233 4.531 24.322 1.00 47.09 269 ASP A N 1
ATOM 2125 C CA . ASP A 1 269 ? 9.612 5.713 23.571 1.00 47.09 269 ASP A CA 1
ATOM 2126 C C . ASP A 1 269 ? 10.268 5.239 22.269 1.00 47.09 269 ASP A C 1
ATOM 2128 O O . ASP A 1 269 ? 11.428 4.820 22.231 1.00 47.09 269 ASP A O 1
ATOM 2132 N N . ASP A 1 270 ? 9.502 5.288 21.176 1.00 50.06 270 ASP A N 1
ATOM 2133 C CA . ASP A 1 270 ? 9.989 5.050 19.814 1.00 50.06 270 ASP A CA 1
ATOM 2134 C C . ASP A 1 270 ? 10.997 6.170 19.409 1.00 50.06 270 ASP A C 1
ATOM 2136 O O . ASP A 1 270 ? 11.503 6.158 18.286 1.00 50.06 270 ASP A O 1
ATOM 2140 N N . ASP A 1 271 ? 11.324 7.095 20.326 1.00 47.25 271 ASP A N 1
ATOM 2141 C CA . ASP A 1 271 ? 12.240 8.233 20.192 1.00 47.25 271 ASP A CA 1
ATOM 2142 C C . ASP A 1 271 ? 13.735 7.870 20.328 1.00 47.25 271 ASP A C 1
ATOM 2144 O O . ASP A 1 271 ? 14.596 8.692 20.026 1.00 47.25 271 ASP A O 1
ATOM 2148 N N . GLN A 1 272 ? 14.111 6.632 20.678 1.00 46.69 272 GLN A N 1
ATOM 2149 C CA . GLN A 1 272 ? 15.535 6.229 20.739 1.00 46.69 272 GLN A CA 1
ATOM 2150 C C . GLN A 1 272 ? 16.209 5.956 19.373 1.00 46.69 272 GLN A C 1
ATOM 2152 O O . GLN A 1 272 ? 17.240 5.286 19.303 1.00 46.69 272 GLN A O 1
ATOM 2157 N N . TRP A 1 273 ? 15.666 6.474 18.268 1.00 46.72 273 TRP A N 1
ATOM 2158 C CA . TRP A 1 273 ? 16.306 6.382 16.945 1.00 46.72 273 TRP A CA 1
ATOM 2159 C C . TRP A 1 273 ? 17.222 7.562 16.597 1.00 46.72 273 TRP A C 1
ATOM 2161 O O . TRP A 1 273 ? 17.828 7.536 15.527 1.00 46.72 273 TRP A O 1
ATOM 2171 N N . GLU A 1 274 ? 17.384 8.558 17.473 1.00 44.62 274 GLU A N 1
ATOM 2172 C CA . GLU A 1 274 ? 18.274 9.697 17.186 1.00 44.62 274 GLU A CA 1
ATOM 2173 C C . GLU A 1 274 ? 19.781 9.350 17.187 1.00 44.62 274 GLU A C 1
ATOM 2175 O O . GLU A 1 274 ? 20.562 10.121 16.642 1.00 44.62 274 GLU A O 1
ATOM 2180 N N . ASP A 1 275 ? 20.200 8.168 17.666 1.00 37.06 275 ASP A N 1
ATOM 2181 C CA . ASP A 1 275 ? 21.631 7.841 17.849 1.00 37.06 275 ASP A CA 1
ATOM 2182 C C . ASP A 1 275 ? 22.215 6.774 16.892 1.00 37.06 275 ASP A C 1
ATOM 2184 O O . ASP A 1 275 ? 23.327 6.285 17.104 1.00 37.06 275 ASP A O 1
ATOM 2188 N N . ILE A 1 276 ? 21.520 6.401 15.808 1.00 36.38 276 ILE A N 1
ATOM 2189 C CA . ILE A 1 276 ? 22.097 5.525 14.765 1.00 36.38 276 ILE A CA 1
ATOM 2190 C C . ILE A 1 276 ? 21.916 6.147 13.377 1.00 36.38 276 ILE A C 1
ATOM 2192 O O . ILE A 1 276 ? 21.111 5.666 12.580 1.00 36.38 276 ILE A O 1
ATOM 2196 N N . CYS A 1 277 ? 22.684 7.202 13.091 1.00 40.19 277 CYS A N 1
ATOM 2197 C CA . CYS A 1 277 ? 23.099 7.641 11.750 1.00 40.19 277 CYS A CA 1
ATOM 2198 C C . CYS A 1 277 ? 24.397 8.452 11.843 1.00 40.19 277 CYS A C 1
ATOM 2200 O O . CYS A 1 277 ? 24.380 9.514 12.500 1.00 40.19 277 CYS A O 1
#

Organism: NCBI:txid798071

Foldseek 3Di:
DDPLLLVLLVQLQPPVNLVLLLVLLLDLFSCVSDAQVNVQVNLCSCCCHLVVSQQDAEGEHADPDPPVPPPPPPPPDDDDDDDDPDLLVVVVVQQVVFWDPDPPDPHTYGYHHRNDASPPPPQPVPRDSSLSSSQRSVLSSQLVVLLSNCVRPPDPVNQPCDDVPNHGLSCDPSNLLSQLLCQLVCCVSSVHRHHNCNVSSQVVVQVPDPPPPDHPDPVRCVSVVVPADPVRPPCCVVCPVCVPPCPVVVSVVPPPPPPVPCPPPPPPPPVVPPPDD